Protein AF-A0A0F9T0Y3-F1 (afdb_monomer)

Radius of gyration: 17.08 Å; Cα contacts (8 Å, |Δi|>4): 291; chains: 1; bounding box: 40×44×45 Å

Structure (mmCIF, N/CA/C/O backbone):
data_AF-A0A0F9T0Y3-F1
#
_entry.id   AF-A0A0F9T0Y3-F1
#
loop_
_atom_site.group_PDB
_atom_site.id
_atom_site.type_symbol
_atom_site.label_atom_id
_atom_site.label_alt_id
_atom_site.label_comp_id
_atom_site.label_asym_id
_atom_site.label_entity_id
_atom_site.label_seq_id
_atom_site.pdbx_PDB_ins_code
_atom_site.Cartn_x
_atom_site.Cartn_y
_atom_site.Cartn_z
_atom_site.occupancy
_atom_site.B_iso_or_equiv
_atom_site.auth_seq_id
_atom_site.auth_comp_id
_atom_site.auth_asym_id
_atom_site.auth_atom_id
_atom_site.pdbx_PDB_model_num
ATOM 1 N N . GLU A 1 1 ? -17.580 -7.140 8.541 1.00 86.81 1 GLU A N 1
ATOM 2 C CA . GLU A 1 1 ? -17.264 -6.251 9.676 1.00 86.81 1 GLU A CA 1
ATOM 3 C C . GLU A 1 1 ? -18.150 -5.015 9.600 1.00 86.81 1 GLU A C 1
ATOM 5 O O . GLU A 1 1 ? -18.303 -4.468 8.510 1.00 86.81 1 GLU A O 1
ATOM 10 N N . GLN A 1 2 ? -18.791 -4.629 10.703 1.00 91.12 2 GLN A N 1
ATOM 11 C CA . GLN A 1 2 ? -19.596 -3.398 10.751 1.00 91.12 2 GLN A CA 1
ATOM 12 C C . GLN A 1 2 ? -18.677 -2.176 10.867 1.00 91.12 2 GLN A C 1
ATOM 14 O O . GLN A 1 2 ? -17.554 -2.301 11.353 1.00 91.12 2 GLN A O 1
ATOM 19 N N . TYR A 1 3 ? -19.128 -1.001 10.430 1.00 87.88 3 TYR A N 1
ATOM 20 C CA . TYR A 1 3 ? -18.282 0.198 10.431 1.00 87.88 3 TYR A CA 1
ATOM 21 C C . TYR A 1 3 ? -18.062 0.798 11.820 1.00 87.88 3 TYR A C 1
ATOM 23 O O . TYR A 1 3 ? -16.911 1.004 12.202 1.00 87.88 3 TYR A O 1
ATOM 31 N N . ASP A 1 4 ? -19.137 1.002 12.583 1.00 87.00 4 ASP A N 1
ATOM 32 C CA . ASP A 1 4 ? -19.124 1.698 13.877 1.00 87.00 4 ASP A CA 1
ATOM 33 C C . ASP A 1 4 ? -18.001 1.182 14.806 1.00 87.00 4 ASP A C 1
ATOM 35 O O . ASP A 1 4 ? -17.895 -0.040 14.984 1.00 87.00 4 ASP A O 1
ATOM 39 N N . PRO A 1 5 ? -17.123 2.054 15.346 1.00 92.31 5 PRO A N 1
ATOM 40 C CA . PRO A 1 5 ? -17.212 3.527 15.344 1.00 92.31 5 PRO A CA 1
ATOM 41 C C . PRO A 1 5 ? -16.456 4.231 14.204 1.00 92.31 5 PRO A C 1
ATOM 43 O O . PRO A 1 5 ? -16.319 5.453 14.221 1.00 92.31 5 PRO A O 1
ATOM 46 N N . LEU A 1 6 ? -15.922 3.491 13.230 1.00 93.56 6 LEU A N 1
ATOM 47 C CA . LEU A 1 6 ? -15.140 4.056 12.129 1.00 93.56 6 LEU A CA 1
ATOM 48 C C . LEU A 1 6 ? -16.007 4.447 10.937 1.00 93.56 6 LEU A C 1
ATOM 50 O O . LEU A 1 6 ? -17.084 3.896 10.704 1.00 93.56 6 LEU A O 1
ATOM 54 N N . LYS A 1 7 ? -15.463 5.328 10.099 1.00 93.44 7 LYS A N 1
ATOM 55 C CA . LYS A 1 7 ? -15.997 5.598 8.764 1.00 93.44 7 LYS A CA 1
ATOM 56 C C . LYS A 1 7 ? -15.703 4.441 7.797 1.00 93.44 7 LYS A C 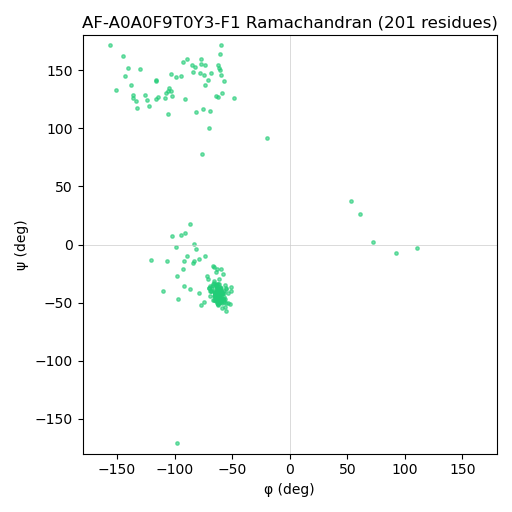1
ATOM 58 O O . LYS A 1 7 ? -14.679 3.759 7.929 1.00 93.44 7 LYS A O 1
ATOM 63 N N . PRO A 1 8 ? -16.518 4.273 6.737 1.00 94.31 8 PRO A N 1
ATOM 64 C CA . PRO A 1 8 ? -16.276 3.295 5.681 1.00 94.31 8 PRO A CA 1
ATOM 65 C C . PRO A 1 8 ? -14.880 3.331 5.058 1.00 94.31 8 PRO A C 1
ATOM 67 O O . PRO A 1 8 ? -14.310 2.270 4.786 1.00 94.31 8 PRO A O 1
ATOM 70 N N . ARG A 1 9 ? -14.310 4.525 4.837 1.00 94.69 9 ARG A N 1
ATOM 71 C CA . ARG A 1 9 ? -12.929 4.672 4.352 1.00 94.69 9 ARG A CA 1
ATOM 72 C C . ARG A 1 9 ? -11.921 4.136 5.353 1.00 94.69 9 ARG A C 1
ATOM 74 O O . ARG A 1 9 ? -11.057 3.368 4.956 1.00 94.69 9 ARG A O 1
ATOM 81 N N . GLU A 1 10 ? -12.025 4.517 6.618 1.00 96.19 10 GLU A N 1
ATOM 82 C CA . GLU A 1 10 ? -11.039 4.141 7.631 1.00 96.19 10 GLU A CA 1
ATOM 83 C C . GLU A 1 10 ? -10.995 2.623 7.803 1.00 96.19 10 GLU A C 1
ATOM 85 O O . GLU A 1 10 ? -9.926 2.026 7.696 1.00 96.19 10 GLU A O 1
ATOM 90 N N . LEU A 1 11 ? -12.157 1.971 7.948 1.00 96.94 11 LEU A N 1
ATOM 91 C CA . LEU A 1 11 ? -12.201 0.512 8.058 1.00 96.94 11 LEU A CA 1
ATOM 92 C C . LEU A 1 11 ? -11.693 -0.177 6.783 1.00 96.94 11 LEU A C 1
ATOM 94 O O . LEU A 1 11 ? -11.063 -1.230 6.868 1.00 96.94 11 LEU A O 1
ATOM 98 N N . PHE A 1 12 ? -11.933 0.408 5.606 1.00 97.31 12 PHE A N 1
ATOM 99 C CA . PHE A 1 12 ? -11.373 -0.101 4.354 1.00 97.31 12 PHE A CA 1
ATOM 100 C C . PHE A 1 12 ? -9.844 -0.030 4.326 1.00 97.31 12 PHE A C 1
ATOM 102 O O . PHE A 1 12 ? -9.215 -1.010 3.936 1.00 97.31 12 PHE A O 1
ATOM 109 N N . GLU A 1 13 ? -9.246 1.083 4.755 1.00 97.31 13 GLU A N 1
ATOM 110 C CA . GLU A 1 13 ? -7.785 1.221 4.831 1.00 97.31 13 GLU A CA 1
ATOM 111 C C . GLU A 1 13 ? -7.191 0.236 5.856 1.00 97.31 13 GLU A C 1
ATOM 113 O O . GLU A 1 13 ? -6.219 -0.457 5.556 1.00 97.31 13 GLU A O 1
ATOM 118 N N . LEU A 1 14 ? -7.819 0.074 7.028 1.00 97.75 14 LEU A N 1
ATOM 119 C CA . LEU A 1 14 ? -7.385 -0.918 8.024 1.00 97.75 14 LEU A CA 1
ATOM 120 C C . LEU A 1 14 ? -7.487 -2.353 7.495 1.00 97.75 14 LEU A C 1
ATOM 122 O O . LEU A 1 14 ? -6.585 -3.164 7.717 1.00 97.75 14 LEU A O 1
ATOM 126 N N . ALA A 1 15 ? -8.564 -2.673 6.776 1.00 97.19 15 ALA A N 1
ATOM 127 C CA . ALA A 1 15 ? -8.734 -3.970 6.133 1.00 97.19 15 ALA A CA 1
ATOM 128 C C . ALA A 1 15 ? -7.695 -4.193 5.029 1.00 97.19 15 ALA A C 1
ATOM 130 O O . ALA A 1 15 ? -7.159 -5.297 4.931 1.00 97.19 15 ALA A O 1
ATOM 131 N N . TYR A 1 16 ? -7.393 -3.161 4.229 1.00 97.50 16 TYR A N 1
ATOM 132 C CA . TYR A 1 16 ? -6.345 -3.197 3.209 1.00 97.50 16 TYR A CA 1
ATOM 133 C C . TYR A 1 16 ? -5.015 -3.585 3.844 1.00 97.50 16 TYR A C 1
ATOM 135 O O . TYR A 1 16 ? -4.460 -4.620 3.486 1.00 97.50 16 TYR A O 1
ATOM 143 N N . HIS A 1 17 ? -4.579 -2.821 4.847 1.00 97.50 17 HIS A N 1
ATOM 144 C CA . HIS A 1 17 ? -3.333 -3.064 5.567 1.00 97.50 17 HIS A CA 1
ATOM 145 C C . HIS A 1 17 ? -3.302 -4.454 6.224 1.00 97.50 17 HIS A C 1
ATOM 147 O O . HIS A 1 17 ? -2.309 -5.170 6.145 1.00 97.50 17 HIS A O 1
ATOM 153 N N . THR A 1 18 ? -4.414 -4.883 6.828 1.00 95.75 18 THR A N 1
ATOM 154 C CA . THR A 1 18 ? -4.520 -6.198 7.489 1.00 95.75 18 THR A CA 1
ATOM 155 C C . THR A 1 18 ? -4.445 -7.368 6.513 1.00 95.75 18 THR A C 1
ATOM 157 O O . THR A 1 18 ? -3.904 -8.418 6.848 1.00 95.75 18 THR A O 1
ATOM 160 N N . CYS A 1 19 ? -4.965 -7.207 5.297 1.00 93.94 19 CYS A N 1
ATOM 161 C CA . CYS A 1 19 ? -4.881 -8.242 4.267 1.00 93.94 19 CYS A CA 1
ATOM 162 C C . CYS A 1 19 ? -3.560 -8.212 3.491 1.00 93.94 19 CYS A C 1
ATOM 164 O O . CYS A 1 19 ? -3.268 -9.166 2.761 1.00 93.94 19 CYS A O 1
ATOM 166 N N . ASN A 1 20 ? -2.802 -7.120 3.583 1.00 93.94 20 ASN A N 1
ATOM 167 C CA . ASN A 1 20 ? -1.605 -6.940 2.790 1.00 93.94 20 ASN A CA 1
ATOM 168 C C . ASN A 1 20 ? -0.394 -7.626 3.425 1.00 93.94 20 ASN A C 1
ATOM 170 O O . ASN A 1 20 ? -0.261 -7.748 4.639 1.00 93.94 20 ASN A O 1
ATOM 174 N N . SER A 1 21 ? 0.521 -8.084 2.578 1.00 91.62 21 SER A N 1
ATOM 175 C CA . SER A 1 21 ? 1.769 -8.697 3.014 1.00 91.62 21 SER A CA 1
ATOM 176 C C . SER A 1 21 ? 2.832 -8.597 1.925 1.00 91.62 21 SER A C 1
ATOM 178 O O . SER A 1 21 ? 2.556 -8.240 0.777 1.00 91.62 21 SER A O 1
ATOM 180 N N . ILE A 1 22 ? 4.068 -8.963 2.262 1.00 91.00 22 ILE A N 1
ATOM 181 C CA . ILE A 1 22 ? 5.179 -9.011 1.300 1.00 91.00 22 ILE A CA 1
ATOM 182 C C . ILE A 1 22 ? 4.970 -10.035 0.171 1.00 91.00 22 ILE A C 1
ATOM 184 O O . ILE A 1 22 ? 5.609 -9.925 -0.869 1.00 91.00 22 ILE A O 1
ATOM 188 N N . THR A 1 23 ? 4.107 -11.038 0.366 1.00 86.56 23 THR A N 1
ATOM 189 C CA . THR A 1 23 ? 3.817 -12.088 -0.629 1.00 86.56 23 THR A CA 1
ATOM 190 C C . THR A 1 23 ? 2.541 -11.817 -1.424 1.00 86.56 23 THR A C 1
ATOM 192 O O . THR A 1 23 ? 2.197 -12.597 -2.318 1.00 86.56 23 THR A O 1
ATOM 195 N N . MET A 1 24 ? 1.845 -10.721 -1.110 1.00 88.69 24 MET A N 1
ATOM 196 C CA . MET A 1 24 ? 0.617 -10.288 -1.763 1.00 88.69 24 MET A CA 1
ATOM 197 C C . MET A 1 24 ? 0.904 -9.127 -2.713 1.00 88.69 24 MET A C 1
ATOM 199 O O . MET A 1 24 ? 1.543 -8.136 -2.350 1.00 88.69 24 MET A O 1
ATOM 203 N N . ARG A 1 25 ? 0.373 -9.235 -3.930 1.00 89.12 25 ARG A N 1
ATOM 204 C CA . ARG A 1 25 ? 0.318 -8.151 -4.910 1.00 89.12 25 ARG A CA 1
ATOM 205 C C . ARG A 1 25 ? -1.087 -7.570 -4.923 1.00 89.12 25 ARG A C 1
ATOM 207 O O . ARG A 1 25 ? -2.045 -8.312 -5.127 1.00 89.12 25 ARG A O 1
ATOM 214 N N . SER A 1 26 ? -1.209 -6.255 -4.780 1.00 92.69 26 SER A N 1
ATOM 215 C CA . SER A 1 26 ? -2.461 -5.559 -5.081 1.00 92.69 26 SER A CA 1
ATOM 216 C C . SER A 1 26 ? -2.622 -5.453 -6.596 1.00 92.69 26 SER A C 1
ATOM 218 O O . SER A 1 26 ? -1.777 -4.869 -7.274 1.00 92.69 26 SER A O 1
ATOM 220 N N . ILE A 1 27 ? -3.663 -6.077 -7.143 1.00 92.38 27 ILE A N 1
ATOM 221 C CA . ILE A 1 27 ? -3.925 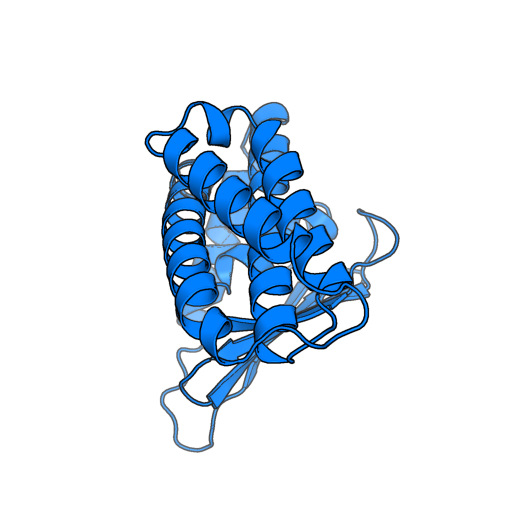-6.111 -8.594 1.00 92.38 27 ILE A CA 1
ATOM 222 C C . ILE A 1 27 ? -5.090 -5.205 -9.002 1.00 92.38 27 ILE A C 1
ATOM 224 O O . ILE A 1 27 ? -5.271 -4.925 -10.184 1.00 92.38 27 ILE A O 1
ATOM 228 N N . LEU A 1 28 ? -5.882 -4.743 -8.033 1.00 91.88 28 LEU A N 1
ATOM 229 C CA . LEU A 1 28 ? -6.967 -3.793 -8.243 1.00 91.88 28 LEU A CA 1
ATOM 230 C C . LEU A 1 28 ? -7.165 -2.966 -6.979 1.00 91.88 28 LEU A C 1
ATOM 232 O O . LEU A 1 28 ? -7.331 -3.531 -5.899 1.00 91.88 28 LEU A O 1
ATOM 236 N N . ILE A 1 29 ? -7.266 -1.649 -7.141 1.00 92.88 29 ILE A N 1
ATOM 237 C CA . ILE A 1 29 ? -7.742 -0.728 -6.110 1.00 92.88 29 ILE A CA 1
ATOM 238 C C . ILE A 1 29 ? -8.704 0.252 -6.775 1.00 92.88 29 ILE A C 1
ATOM 240 O O . ILE A 1 29 ? -8.388 0.862 -7.793 1.00 92.88 29 ILE A O 1
ATOM 244 N N . LYS A 1 30 ? -9.890 0.407 -6.195 1.00 93.44 30 LYS A N 1
ATOM 245 C CA . LYS A 1 30 ? -10.866 1.427 -6.570 1.00 93.44 30 LYS A CA 1
ATOM 246 C C . LYS A 1 30 ? -11.418 2.037 -5.297 1.00 93.44 30 LYS A C 1
ATOM 248 O O . LYS A 1 30 ? -11.909 1.315 -4.438 1.00 93.44 30 LYS A O 1
ATOM 253 N N . LEU A 1 31 ? -11.354 3.352 -5.169 1.00 92.19 31 LEU A N 1
ATOM 254 C CA . LEU A 1 31 ? -11.878 4.050 -4.001 1.00 92.19 31 LEU A CA 1
ATOM 255 C C . LEU A 1 31 ? -13.265 4.623 -4.311 1.00 92.19 31 LEU A C 1
ATOM 257 O O . LEU A 1 31 ? -13.526 5.066 -5.429 1.00 92.19 31 LEU A O 1
ATOM 261 N N . SER A 1 32 ? -14.155 4.614 -3.320 1.00 91.44 32 SER A N 1
ATOM 262 C CA . SER A 1 32 ? -15.391 5.402 -3.356 1.00 91.44 32 SER A CA 1
ATOM 263 C C . SER A 1 32 ? -15.081 6.901 -3.424 1.00 91.44 32 SER A C 1
ATOM 265 O O . SER A 1 32 ? -14.030 7.350 -2.969 1.00 91.44 32 SER A O 1
ATOM 267 N N . THR A 1 33 ? -16.002 7.689 -3.979 1.00 86.00 33 THR A N 1
ATOM 268 C CA . THR A 1 33 ? -15.821 9.139 -4.174 1.00 86.00 33 THR A CA 1
ATOM 269 C C . THR A 1 33 ? -15.915 9.959 -2.886 1.00 86.00 33 THR A C 1
ATOM 271 O O . THR A 1 33 ? -15.620 11.147 -2.907 1.00 86.00 33 THR A O 1
ATOM 274 N N . GLY A 1 34 ? -16.346 9.355 -1.776 1.00 86.00 34 GLY A N 1
ATOM 275 C CA . GLY A 1 34 ? -16.450 10.004 -0.471 1.00 86.00 34 GLY A CA 1
ATOM 276 C C . GLY A 1 34 ? -16.008 9.066 0.644 1.00 86.00 34 GLY A C 1
ATOM 277 O O . GLY A 1 34 ? -16.115 7.847 0.509 1.00 86.00 34 GLY A O 1
ATOM 278 N N . GLU A 1 35 ? -15.502 9.631 1.737 1.00 86.25 35 GLU A N 1
ATOM 279 C CA . GLU A 1 35 ? -14.965 8.855 2.862 1.00 86.25 35 GLU A CA 1
ATOM 280 C C . GLU A 1 35 ? -16.050 8.139 3.674 1.00 86.25 35 GLU A C 1
ATOM 282 O O . GLU A 1 35 ? -15.823 7.044 4.189 1.00 86.25 35 GLU A O 1
ATOM 287 N N . ASP A 1 36 ? -17.245 8.726 3.709 1.00 86.00 36 ASP A N 1
ATOM 288 C CA . ASP A 1 36 ? -18.401 8.211 4.444 1.00 86.00 36 ASP A CA 1
ATOM 289 C C . ASP A 1 36 ? -19.285 7.285 3.585 1.00 86.00 36 ASP A C 1
ATOM 291 O O . ASP A 1 36 ? -20.397 6.939 3.972 1.00 86.00 36 ASP A O 1
ATOM 295 N N . LYS A 1 37 ? -18.819 6.903 2.385 1.00 87.19 37 LYS A N 1
ATOM 296 C CA . LYS A 1 37 ? -19.577 6.086 1.427 1.00 87.19 37 LYS A CA 1
ATOM 297 C C . LYS A 1 37 ? -18.922 4.734 1.174 1.00 87.19 37 LYS A C 1
ATOM 299 O O . LYS A 1 37 ? -17.702 4.643 0.986 1.00 87.19 37 LYS A O 1
ATOM 304 N N . GLY A 1 38 ? -19.767 3.713 1.043 1.00 87.06 38 GLY A N 1
ATOM 305 C CA . GLY A 1 38 ? -19.408 2.434 0.443 1.00 87.06 38 GLY A CA 1
ATOM 306 C C . GLY A 1 38 ? -18.942 2.573 -1.014 1.00 87.06 38 GLY A C 1
ATOM 307 O O . GLY A 1 38 ? -19.007 3.637 -1.633 1.00 87.06 38 GLY A O 1
ATOM 308 N N . GLY A 1 39 ? -18.433 1.478 -1.574 1.00 89.19 39 GLY A N 1
ATOM 309 C CA . GLY A 1 39 ? -18.002 1.360 -2.971 1.00 89.19 39 GLY A CA 1
ATOM 310 C C . GLY A 1 39 ? -16.491 1.231 -3.175 1.00 89.19 39 GLY A C 1
ATOM 311 O O . GLY A 1 39 ? -16.045 1.045 -4.308 1.00 89.19 39 GLY A O 1
ATOM 312 N N . SER A 1 40 ? -15.694 1.301 -2.105 1.00 95.12 40 SER A N 1
ATOM 313 C CA . SER A 1 40 ? -14.257 1.011 -2.190 1.00 95.12 40 SER A CA 1
ATOM 314 C C . SER A 1 40 ? -14.010 -0.489 -2.351 1.00 95.12 40 SER A C 1
ATOM 316 O O . SER A 1 40 ? -14.643 -1.301 -1.678 1.00 95.12 40 SER A O 1
ATOM 318 N N . LYS A 1 41 ? -13.083 -0.864 -3.232 1.00 96.75 41 LYS A N 1
ATOM 319 C CA . LYS A 1 41 ? -12.733 -2.246 -3.552 1.00 96.75 41 LYS A CA 1
ATOM 320 C C . LYS A 1 41 ? -11.223 -2.409 -3.679 1.00 96.75 41 LYS A C 1
ATOM 322 O O . LYS A 1 41 ? -10.570 -1.603 -4.337 1.00 96.75 41 LYS A O 1
ATOM 327 N N . ALA A 1 42 ? -10.695 -3.491 -3.122 1.00 96.94 42 ALA A N 1
ATOM 328 C CA . ALA A 1 42 ? -9.341 -3.961 -3.383 1.00 96.94 42 ALA A CA 1
ATOM 329 C C . ALA A 1 42 ? -9.346 -5.454 -3.731 1.00 96.94 42 ALA A C 1
ATOM 331 O O . ALA A 1 42 ? -10.225 -6.203 -3.285 1.00 96.94 42 ALA A O 1
ATOM 332 N N . VAL A 1 43 ? -8.377 -5.882 -4.540 1.00 96.06 43 VAL A N 1
ATOM 333 C CA . VAL A 1 43 ? -8.103 -7.298 -4.806 1.00 96.06 43 VAL A CA 1
ATOM 334 C C . VAL A 1 43 ? -6.607 -7.543 -4.698 1.00 96.06 43 VAL A C 1
ATOM 336 O O . VAL A 1 43 ? -5.815 -6.936 -5.420 1.00 96.06 43 VAL A O 1
ATOM 339 N N . PHE A 1 44 ? -6.248 -8.476 -3.827 1.00 94.38 44 PHE A N 1
ATOM 340 C CA . PHE A 1 44 ? -4.901 -8.998 -3.682 1.00 94.38 44 PHE A CA 1
ATOM 341 C C . PHE A 1 44 ? -4.788 -10.372 -4.324 1.00 94.38 44 PHE A C 1
ATOM 343 O O . PHE A 1 44 ? -5.729 -11.167 -4.287 1.00 94.38 44 PHE A O 1
ATOM 350 N N . TYR A 1 45 ? -3.611 -10.651 -4.866 1.00 91.56 45 TYR A N 1
ATOM 351 C CA . TYR A 1 45 ? -3.222 -11.942 -5.405 1.00 91.56 45 TYR A CA 1
ATOM 352 C C . TYR A 1 45 ? -1.924 -12.406 -4.745 1.00 91.56 45 TYR A C 1
ATOM 354 O O . TYR A 1 45 ? -0.942 -11.659 -4.707 1.00 91.56 45 TYR A O 1
ATOM 362 N N . SER A 1 46 ? -1.913 -13.636 -4.235 1.00 87.06 46 SER A N 1
ATOM 363 C CA . SER A 1 46 ? -0.718 -14.255 -3.662 1.00 87.06 46 SER A CA 1
ATOM 364 C C . SER A 1 46 ? 0.054 -15.068 -4.701 1.00 87.06 46 SER A C 1
ATOM 366 O O . SER A 1 46 ? -0.511 -15.613 -5.652 1.00 87.06 46 SER A O 1
ATOM 368 N N . SER A 1 47 ? 1.348 -15.276 -4.456 1.00 80.38 47 SER A N 1
ATOM 369 C CA . SER A 1 47 ? 2.159 -16.239 -5.222 1.00 80.38 47 SER A CA 1
ATOM 370 C C . SER A 1 47 ? 1.633 -17.683 -5.145 1.00 80.38 47 SER A C 1
ATOM 372 O O . SER A 1 47 ? 1.905 -18.489 -6.031 1.00 80.38 47 SER A O 1
ATOM 374 N N . THR A 1 48 ? 0.831 -18.002 -4.125 1.00 82.00 48 THR A N 1
ATOM 375 C CA . THR A 1 48 ? 0.168 -19.302 -3.928 1.00 82.00 48 THR A CA 1
ATOM 376 C C . THR A 1 48 ? -1.187 -19.416 -4.636 1.00 82.00 48 THR A C 1
ATOM 378 O O . THR A 1 48 ? -1.972 -20.301 -4.306 1.00 82.00 48 THR A O 1
ATOM 381 N N . LYS A 1 49 ? -1.469 -18.540 -5.613 1.00 83.19 49 LYS A N 1
ATOM 382 C CA . LYS A 1 49 ? -2.715 -18.509 -6.403 1.00 83.19 49 LYS A CA 1
ATOM 383 C C . LYS A 1 49 ? -3.985 -18.284 -5.569 1.00 83.19 49 LYS A C 1
ATOM 385 O O . LYS A 1 49 ? -5.071 -18.699 -5.971 1.00 83.19 49 LYS A O 1
ATOM 390 N N . LYS A 1 50 ? -3.864 -17.630 -4.411 1.00 87.25 50 LYS A N 1
ATOM 391 C CA . LYS A 1 50 ? -5.003 -17.222 -3.576 1.00 87.25 50 LYS A CA 1
ATOM 392 C C . LYS A 1 50 ? -5.381 -15.779 -3.917 1.00 87.25 50 LYS A C 1
ATOM 394 O O . LYS A 1 50 ? -4.501 -14.959 -4.186 1.00 87.25 50 LYS A O 1
ATOM 399 N N . PHE A 1 51 ? -6.672 -15.463 -3.868 1.00 90.50 51 PHE A N 1
ATOM 400 C CA . PHE A 1 51 ? -7.161 -14.092 -4.025 1.00 90.50 51 PHE A CA 1
ATOM 401 C C . PHE A 1 51 ? -7.832 -13.622 -2.742 1.00 90.50 51 PHE A C 1
ATOM 403 O O . PHE A 1 51 ? -8.591 -14.375 -2.141 1.00 90.50 51 PHE A O 1
ATOM 410 N N . THR A 1 52 ? -7.621 -12.366 -2.365 1.00 93.31 52 THR A N 1
ATOM 411 C CA . THR A 1 52 ? -8.373 -11.718 -1.283 1.00 93.31 52 THR A CA 1
ATOM 412 C C . THR A 1 52 ? -9.042 -10.478 -1.845 1.00 93.31 52 THR A C 1
ATOM 414 O O . THR A 1 52 ? -8.364 -9.578 -2.331 1.00 93.31 52 THR A O 1
ATOM 417 N N . SER A 1 53 ? -10.370 -10.417 -1.796 1.00 95.56 53 SER A N 1
ATOM 418 C CA . SER A 1 53 ? -11.134 -9.229 -2.163 1.00 95.56 53 SER A CA 1
ATOM 419 C C . SER A 1 53 ? -11.645 -8.531 -0.915 1.00 95.56 53 SER A C 1
ATOM 421 O O . SER A 1 53 ? -12.192 -9.176 -0.026 1.00 95.56 53 SER A O 1
ATOM 423 N N . ILE A 1 54 ? -11.494 -7.211 -0.882 1.00 96.81 54 ILE A N 1
ATOM 424 C CA . ILE A 1 54 ? -12.060 -6.334 0.140 1.00 96.81 54 ILE A CA 1
ATOM 425 C C . ILE A 1 54 ? -13.074 -5.443 -0.557 1.00 96.81 54 ILE A C 1
ATOM 427 O O . ILE A 1 54 ? -12.738 -4.803 -1.555 1.00 96.81 54 ILE A O 1
ATOM 431 N N . ILE A 1 55 ? -14.302 -5.403 -0.053 1.00 95.81 55 ILE A N 1
ATOM 432 C CA . ILE A 1 55 ? -15.381 -4.585 -0.603 1.00 95.81 55 ILE A CA 1
ATOM 433 C C . ILE A 1 55 ? -16.051 -3.844 0.549 1.00 95.81 55 ILE A C 1
ATOM 435 O O . ILE A 1 55 ? -16.629 -4.452 1.447 1.00 95.81 55 ILE A O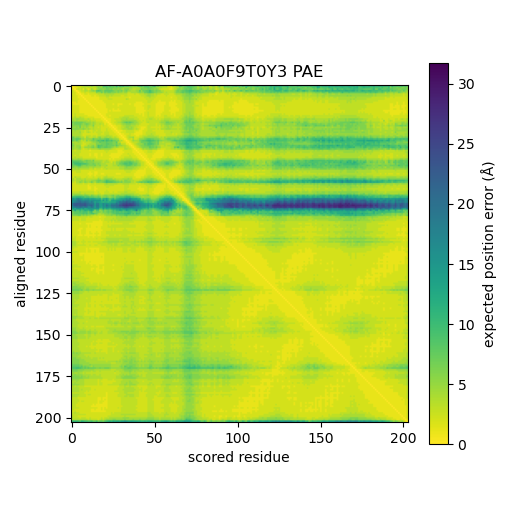 1
ATOM 439 N N . SER A 1 56 ? -15.973 -2.521 0.502 1.00 94.00 56 SER A N 1
ATOM 440 C CA . SER A 1 56 ? -16.731 -1.624 1.367 1.00 94.00 56 SER A CA 1
ATOM 441 C C . SER A 1 56 ? -18.132 -1.472 0.766 1.00 94.00 56 SER A C 1
ATOM 443 O O . SER A 1 56 ? -18.252 -0.982 -0.357 1.00 94.00 56 SER A O 1
ATOM 445 N N . GLN A 1 57 ? -19.169 -1.956 1.446 1.00 91.00 57 GLN A N 1
ATOM 446 C CA . GLN A 1 57 ? -20.577 -1.774 1.062 1.00 91.00 57 GLN A CA 1
ATOM 447 C C . GLN A 1 57 ? -21.175 -0.610 1.869 1.00 91.00 57 GLN A C 1
ATOM 449 O O . GLN A 1 57 ? -20.441 0.115 2.528 1.00 91.00 57 GLN A O 1
ATOM 454 N N . ASP A 1 58 ? -22.486 -0.381 1.818 1.00 85.06 58 ASP A N 1
ATOM 455 C CA . ASP A 1 58 ? -23.065 0.792 2.492 1.00 85.06 58 ASP A CA 1
ATOM 456 C C . ASP A 1 58 ? -22.973 0.706 4.023 1.00 85.06 58 ASP A C 1
ATOM 458 O O . ASP A 1 58 ? -22.658 1.696 4.672 1.00 85.06 58 ASP A O 1
ATOM 462 N N . ASN A 1 59 ? -23.157 -0.489 4.599 1.00 86.44 59 ASN A N 1
ATOM 463 C CA . ASN A 1 59 ? -23.196 -0.681 6.059 1.00 86.44 59 ASN A CA 1
ATOM 464 C C . ASN A 1 59 ? -22.125 -1.635 6.605 1.00 86.44 59 ASN A C 1
ATOM 466 O O . ASN A 1 59 ? -21.926 -1.721 7.818 1.00 86.44 59 ASN A O 1
ATOM 470 N N . VAL A 1 60 ? -21.457 -2.387 5.729 1.00 93.12 60 VAL A N 1
ATOM 471 C CA . 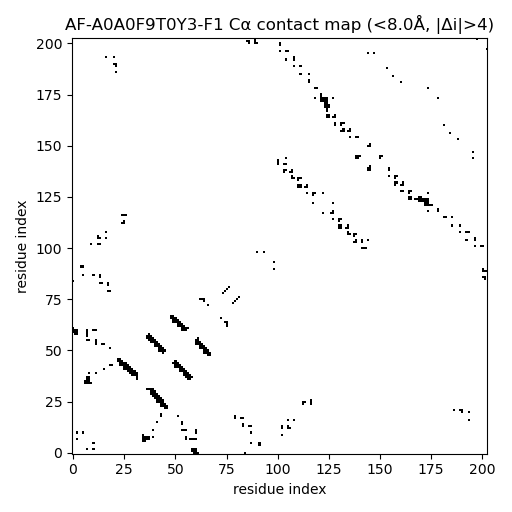VAL A 1 60 ? -20.503 -3.423 6.129 1.00 93.12 60 VAL A CA 1
ATOM 472 C C . VAL A 1 60 ? -19.312 -3.494 5.188 1.00 93.12 60 VAL A C 1
ATOM 474 O O . VAL A 1 60 ? -19.437 -3.374 3.969 1.00 93.12 60 VAL A O 1
ATOM 477 N N . LEU A 1 61 ? -18.152 -3.800 5.757 1.00 95.06 61 LEU A N 1
ATOM 478 C CA . LEU A 1 61 ? -16.984 -4.227 5.007 1.00 95.06 61 LEU A CA 1
ATOM 479 C C . LEU A 1 61 ? -16.977 -5.754 4.880 1.00 95.06 61 LEU A C 1
ATOM 481 O O . LEU A 1 61 ? -17.028 -6.480 5.879 1.00 95.06 61 LEU A O 1
ATOM 485 N N . THR A 1 62 ? -16.891 -6.235 3.644 1.00 95.50 62 THR A N 1
ATOM 486 C CA . THR A 1 62 ? -16.810 -7.659 3.308 1.00 95.50 62 THR A CA 1
ATOM 487 C C . THR A 1 62 ? -15.404 -8.004 2.836 1.00 95.50 62 THR A C 1
ATOM 489 O O . THR A 1 62 ? -14.869 -7.346 1.943 1.00 95.50 62 THR A O 1
ATOM 492 N N . ILE A 1 63 ? -14.822 -9.058 3.411 1.00 94.88 63 ILE A N 1
ATOM 493 C CA . ILE A 1 63 ? -13.555 -9.644 2.964 1.00 94.88 63 ILE A CA 1
ATOM 494 C C . ILE A 1 63 ? -13.838 -11.067 2.497 1.00 94.88 63 ILE A C 1
ATOM 496 O O . ILE A 1 63 ? -14.390 -11.874 3.242 1.00 94.88 63 ILE A O 1
ATOM 500 N N . THR A 1 64 ? -13.455 -11.382 1.265 1.00 93.00 64 THR A N 1
ATOM 501 C CA . THR A 1 64 ? -13.643 -12.705 0.665 1.00 93.00 64 THR A CA 1
ATOM 502 C C . THR A 1 64 ? -12.302 -13.245 0.206 1.00 93.00 64 THR A C 1
ATOM 504 O O . THR A 1 64 ? -11.616 -12.602 -0.588 1.00 93.00 64 THR A O 1
ATOM 507 N N . LYS A 1 65 ? -11.932 -14.435 0.681 1.00 90.00 65 LYS A N 1
ATOM 508 C CA . LYS A 1 65 ? -10.708 -15.126 0.275 1.00 90.00 65 LYS A CA 1
ATOM 509 C C . LYS A 1 65 ? -11.064 -16.322 -0.598 1.00 90.00 65 LYS A C 1
ATOM 511 O O . LYS A 1 65 ? -11.854 -17.167 -0.194 1.00 90.00 65 LYS A O 1
ATOM 516 N N . TYR A 1 66 ? -10.471 -16.377 -1.779 1.00 87.94 66 TYR A N 1
ATOM 517 C CA . TYR A 1 66 ? -10.638 -17.440 -2.758 1.00 87.94 66 TYR A CA 1
ATOM 518 C C . TYR A 1 66 ? -9.376 -18.301 -2.766 1.00 87.94 66 TYR A C 1
ATOM 520 O O . TYR A 1 66 ? -8.255 -17.782 -2.813 1.00 87.94 66 TYR A O 1
ATOM 528 N N . PHE A 1 67 ? -9.557 -19.613 -2.719 1.00 84.56 67 PHE A N 1
ATOM 529 C CA . PHE A 1 67 ? -8.491 -20.608 -2.751 1.00 84.56 67 PHE A CA 1
ATOM 530 C C . PHE A 1 67 ? -8.973 -21.844 -3.516 1.00 84.56 67 PHE A C 1
ATOM 532 O O . PHE A 1 67 ? -10.167 -22.002 -3.763 1.00 84.56 67 PHE A O 1
ATOM 539 N N . THR A 1 68 ? -8.037 -22.685 -3.945 1.00 80.62 68 THR A N 1
ATOM 540 C CA . THR A 1 68 ? -8.343 -23.903 -4.702 1.00 80.62 68 THR A CA 1
ATOM 541 C C . THR A 1 68 ? -9.068 -24.931 -3.841 1.00 80.62 68 THR A C 1
ATOM 543 O O . THR A 1 68 ? -8.790 -25.047 -2.646 1.00 80.62 68 THR A O 1
ATOM 546 N N . ASP A 1 69 ? -9.946 -25.708 -4.472 1.00 71.88 69 ASP A N 1
ATOM 547 C CA . ASP A 1 69 ? -10.657 -26.808 -3.823 1.00 71.88 69 ASP A CA 1
ATOM 548 C C . ASP A 1 69 ? -9.674 -27.832 -3.218 1.00 71.88 69 ASP A C 1
ATOM 550 O O . ASP A 1 69 ? -8.604 -28.085 -3.778 1.00 71.88 69 ASP A O 1
ATOM 554 N N . GLY A 1 70 ? -9.991 -28.352 -2.031 1.00 67.06 70 GLY A N 1
ATOM 555 C CA . GLY A 1 70 ? -9.103 -29.223 -1.243 1.00 67.06 70 GLY A CA 1
ATOM 556 C C . GLY A 1 70 ? -7.888 -28.541 -0.588 1.00 67.06 70 GLY A C 1
ATOM 557 O O . GLY A 1 70 ? -7.084 -29.214 0.057 1.00 67.06 70 GLY A O 1
ATOM 558 N N . GLY A 1 71 ? -7.725 -27.221 -0.723 1.00 65.31 71 GLY A N 1
ATOM 559 C CA . GLY A 1 71 ? -6.664 -26.475 -0.043 1.00 65.31 71 GLY A CA 1
ATOM 560 C C . GLY A 1 71 ? -6.962 -26.207 1.438 1.00 65.31 71 GLY A C 1
ATOM 561 O O . GLY A 1 71 ? -8.102 -25.950 1.823 1.00 65.31 71 GLY A O 1
ATOM 562 N N . THR A 1 72 ? -5.920 -26.161 2.274 1.00 58.38 72 THR A N 1
ATOM 563 C CA . THR A 1 72 ? -5.977 -25.563 3.618 1.00 58.38 72 THR A CA 1
ATOM 564 C C . THR A 1 72 ? -5.960 -24.040 3.481 1.00 58.38 72 THR A C 1
ATOM 566 O O . THR A 1 72 ? -4.938 -23.358 3.581 1.00 58.38 72 THR A O 1
ATOM 569 N N . GLY A 1 73 ? -7.107 -23.476 3.118 1.00 58.25 73 GLY A N 1
ATOM 570 C CA . GLY A 1 73 ? -7.280 -22.035 3.147 1.00 58.25 73 GLY A CA 1
ATOM 571 C C . GLY A 1 73 ? -7.333 -21.567 4.594 1.00 58.25 73 GLY A C 1
ATOM 572 O O . GLY A 1 73 ? -8.388 -21.694 5.196 1.00 58.25 73 GLY A O 1
ATOM 573 N N . ASP A 1 74 ? -6.224 -21.036 5.118 1.00 62.16 74 ASP A N 1
ATOM 574 C CA . ASP A 1 74 ? -6.153 -19.930 6.091 1.00 62.16 74 ASP A CA 1
ATOM 575 C C . ASP A 1 74 ? -7.464 -19.127 6.075 1.00 62.16 74 ASP A C 1
ATOM 577 O O . ASP A 1 74 ? -7.664 -18.277 5.182 1.00 62.16 74 ASP A O 1
ATOM 581 N N . LYS A 1 75 ? -8.422 -19.502 6.930 1.00 69.56 75 LYS A N 1
ATOM 582 C CA . LYS A 1 75 ? -9.793 -19.004 6.821 1.00 69.56 75 LYS A CA 1
ATOM 583 C C . LYS A 1 75 ? -9.778 -17.543 7.230 1.00 69.56 75 LYS A C 1
ATOM 585 O O . LYS A 1 75 ? -9.112 -17.156 8.181 1.00 69.56 75 LYS A O 1
ATOM 590 N N . VAL A 1 76 ? -10.571 -16.721 6.542 1.00 74.00 76 VAL A N 1
ATOM 591 C CA . VAL A 1 76 ? -10.732 -15.298 6.898 1.00 74.00 76 VAL A CA 1
ATOM 592 C C . VAL A 1 76 ? -11.064 -15.139 8.387 1.00 74.00 76 VAL A C 1
ATOM 594 O O . VAL A 1 76 ? -10.564 -14.214 9.015 1.00 74.00 76 VAL A O 1
ATOM 597 N N . ILE A 1 77 ? -11.853 -16.067 8.934 1.00 77.31 77 ILE A N 1
ATOM 598 C CA . ILE A 1 77 ? -12.292 -16.109 10.335 1.00 77.31 77 ILE A CA 1
ATOM 599 C C . ILE A 1 77 ? -11.131 -16.343 11.310 1.00 77.31 77 ILE A C 1
ATOM 601 O O . ILE A 1 77 ? -11.160 -15.803 12.410 1.00 77.31 77 ILE A O 1
ATOM 605 N N . ASP A 1 78 ? -10.118 -17.108 10.908 1.00 80.69 78 ASP A N 1
ATOM 606 C CA . ASP A 1 78 ? -9.041 -17.529 11.806 1.00 80.69 78 ASP A CA 1
ATOM 607 C C . ASP A 1 78 ? -7.867 -16.535 11.768 1.00 80.69 78 ASP A C 1
ATOM 609 O O . ASP A 1 78 ? -7.279 -16.235 12.804 1.00 80.69 78 ASP A O 1
ATOM 613 N N . ASP A 1 79 ? -7.579 -15.951 10.597 1.00 82.69 79 ASP A N 1
ATOM 614 C CA . ASP A 1 79 ? -6.364 -15.143 10.410 1.00 82.69 79 ASP A CA 1
ATOM 615 C C . ASP A 1 79 ? -6.622 -13.644 10.251 1.00 82.69 79 ASP A C 1
ATOM 617 O O . ASP A 1 79 ? -5.865 -12.820 10.754 1.00 82.69 79 ASP A O 1
ATOM 621 N N . ILE A 1 80 ? -7.668 -13.256 9.515 1.00 89.38 80 ILE A N 1
ATOM 622 C CA . ILE A 1 80 ? -7.876 -11.850 9.128 1.00 89.38 80 ILE A CA 1
ATOM 623 C C . ILE A 1 80 ? -8.844 -11.169 10.087 1.00 89.38 80 ILE A C 1
ATOM 625 O O . ILE A 1 80 ? -8.585 -10.056 10.543 1.00 89.38 80 ILE A O 1
ATOM 629 N N . GLN A 1 81 ? -9.966 -11.822 10.383 1.00 90.69 81 GLN A N 1
ATOM 630 C CA . GLN A 1 81 ? -11.035 -11.251 11.190 1.00 90.69 81 GLN A CA 1
ATOM 631 C C . GLN A 1 81 ? -10.562 -10.882 12.605 1.00 90.69 81 GLN A C 1
ATOM 633 O O . GLN A 1 81 ? -10.767 -9.728 12.972 1.00 90.69 81 GLN A O 1
ATOM 638 N N . PRO A 1 82 ? -9.866 -11.748 13.373 1.00 92.94 82 PRO A N 1
ATOM 639 C CA . PRO A 1 82 ? -9.466 -11.407 14.739 1.00 92.94 82 PRO A CA 1
ATOM 640 C C . PRO A 1 82 ? -8.499 -10.219 14.773 1.00 92.94 82 PRO A C 1
ATOM 642 O O . PRO A 1 82 ? -8.614 -9.335 15.623 1.00 92.94 82 PRO A O 1
ATOM 645 N N . ILE A 1 83 ? -7.576 -10.165 13.805 1.00 94.56 83 ILE A N 1
ATOM 646 C CA . ILE A 1 83 ? -6.614 -9.070 1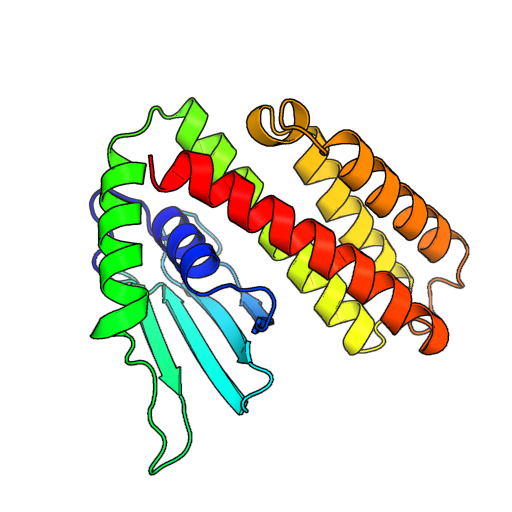3.668 1.00 94.56 83 ILE A CA 1
ATOM 647 C C . ILE A 1 83 ? -7.340 -7.774 13.300 1.00 94.56 83 ILE A C 1
ATOM 649 O O . ILE A 1 83 ? -7.109 -6.746 13.933 1.00 94.56 83 ILE A O 1
ATOM 653 N N . LEU A 1 84 ? -8.244 -7.808 12.316 1.00 95.81 84 LEU A N 1
ATOM 654 C CA . LEU A 1 84 ? -8.980 -6.622 11.885 1.00 95.81 84 LEU A CA 1
ATOM 655 C C . LEU A 1 84 ? -9.880 -6.075 12.993 1.00 95.81 84 LEU A C 1
ATOM 657 O O . LEU A 1 84 ? -9.896 -4.864 13.193 1.00 95.81 84 LEU A O 1
ATOM 661 N N . THR A 1 85 ? -10.598 -6.936 13.719 1.00 94.81 85 THR A N 1
ATOM 662 C CA . THR A 1 85 ? -11.458 -6.519 14.837 1.00 94.81 85 THR A CA 1
ATOM 663 C C . THR A 1 85 ? -10.628 -5.836 15.924 1.00 94.81 85 THR A C 1
ATOM 665 O O . THR A 1 85 ? -10.938 -4.708 16.307 1.00 94.81 85 THR A O 1
ATOM 668 N N . LYS A 1 86 ? -9.497 -6.435 16.325 1.00 95.56 86 LYS A N 1
ATOM 669 C CA . LYS A 1 86 ? -8.580 -5.823 17.298 1.00 95.56 86 LYS A CA 1
ATOM 670 C C . LYS A 1 86 ? -8.012 -4.490 16.801 1.00 95.56 86 LYS A C 1
ATOM 672 O O . LYS A 1 86 ? -7.992 -3.506 17.534 1.00 95.56 86 LYS A O 1
ATOM 677 N N . ARG A 1 87 ? -7.569 -4.427 15.543 1.00 97.00 87 ARG A N 1
ATOM 678 C CA . ARG A 1 87 ? -7.037 -3.196 14.933 1.00 97.00 87 ARG A CA 1
ATOM 679 C C . ARG A 1 87 ? -8.083 -2.099 14.843 1.00 97.00 87 ARG A C 1
ATOM 681 O O . ARG A 1 87 ? -7.754 -0.938 15.058 1.00 97.00 87 ARG A O 1
ATOM 688 N N . LYS A 1 88 ? -9.332 -2.459 14.552 1.00 96.94 88 LYS A N 1
ATOM 689 C CA . LYS A 1 88 ? -10.482 -1.554 14.562 1.00 96.94 88 LYS A CA 1
ATOM 690 C C . LYS A 1 88 ? -10.686 -0.943 15.951 1.00 96.94 88 LYS A C 1
ATOM 692 O O . LYS A 1 88 ? -10.774 0.278 16.053 1.00 96.94 88 LYS A O 1
ATOM 697 N N . GLU A 1 89 ? -10.707 -1.759 17.001 1.00 96.12 89 GLU A N 1
ATOM 698 C CA . GLU A 1 89 ? -10.846 -1.292 18.389 1.00 96.12 89 GLU A CA 1
ATOM 699 C C . GLU A 1 89 ? -9.672 -0.399 18.808 1.00 96.12 89 GLU A C 1
ATOM 701 O O . GLU A 1 89 ? -9.869 0.724 19.275 1.00 96.12 89 GLU A O 1
ATOM 706 N N . ASN A 1 90 ? -8.440 -0.853 18.563 1.00 96.81 90 ASN A N 1
ATOM 707 C CA . ASN A 1 90 ? -7.235 -0.082 18.853 1.00 96.81 90 ASN A CA 1
ATOM 708 C C . ASN A 1 90 ? -7.238 1.259 18.120 1.00 96.81 90 ASN A C 1
ATOM 710 O O . ASN A 1 90 ? -6.940 2.292 18.714 1.00 96.81 90 ASN A O 1
ATOM 714 N N . PHE A 1 91 ? -7.568 1.257 16.827 1.00 97.56 91 PHE A N 1
ATOM 715 C CA . PHE A 1 91 ? -7.622 2.473 16.029 1.00 97.56 91 PHE A CA 1
ATOM 716 C C . PHE A 1 91 ? -8.682 3.432 16.556 1.00 97.56 91 PHE A C 1
ATOM 718 O O . PHE A 1 91 ? -8.388 4.613 16.706 1.00 97.56 91 PHE A O 1
ATOM 725 N N . ALA A 1 92 ? -9.883 2.945 16.883 1.00 96.75 92 ALA A N 1
ATOM 726 C CA . ALA A 1 92 ? -10.968 3.768 17.412 1.00 96.75 92 ALA A CA 1
ATOM 727 C C . ALA A 1 92 ? -10.554 4.546 18.673 1.00 96.75 92 ALA A C 1
ATOM 729 O O . ALA A 1 92 ? -10.899 5.724 18.792 1.00 96.75 92 ALA A O 1
ATOM 730 N N . ASN A 1 93 ? -9.743 3.929 19.536 1.00 96.00 93 ASN A N 1
ATOM 731 C CA . ASN A 1 93 ? -9.261 4.507 20.793 1.00 96.00 93 ASN A CA 1
ATOM 732 C C . ASN A 1 93 ? -8.058 5.459 20.645 1.00 96.00 93 ASN A C 1
ATOM 734 O O . ASN A 1 93 ? -7.624 6.046 21.633 1.00 96.00 93 ASN A O 1
ATOM 738 N N . LYS A 1 94 ? -7.499 5.626 19.440 1.00 96.06 94 LYS A N 1
ATOM 739 C CA . LYS A 1 94 ? -6.359 6.528 19.207 1.00 96.06 94 LYS A CA 1
ATOM 740 C C . LYS A 1 94 ? -6.789 7.980 19.043 1.00 96.06 94 LYS A C 1
ATOM 742 O O . LYS A 1 94 ? -7.859 8.286 18.511 1.00 96.06 94 LYS A O 1
ATOM 747 N N . ASP A 1 95 ? -5.871 8.872 19.399 1.00 96.12 95 ASP A N 1
ATOM 748 C CA . ASP A 1 95 ? -5.991 10.296 19.111 1.00 96.12 95 ASP A CA 1
ATOM 749 C C . ASP A 1 95 ? -6.097 10.556 17.608 1.00 96.12 95 ASP A C 1
ATOM 751 O O . ASP A 1 95 ? -5.430 9.912 16.790 1.00 96.12 95 ASP A O 1
ATOM 755 N N . GLN A 1 96 ? -6.874 11.578 17.246 1.00 96.06 96 GLN A N 1
ATOM 756 C CA . GLN A 1 96 ? -7.117 11.960 15.853 1.00 96.06 96 GLN A CA 1
ATOM 757 C C . GLN A 1 96 ? -5.817 12.185 15.064 1.00 96.06 96 GLN A C 1
ATOM 759 O O . GLN A 1 96 ? -5.668 11.706 13.941 1.00 96.06 96 GLN A O 1
ATOM 764 N N . LYS A 1 97 ? -4.824 12.833 15.682 1.00 96.25 97 LYS A N 1
ATOM 765 C CA . LYS A 1 97 ? -3.514 13.079 15.061 1.00 96.25 97 LYS A CA 1
ATOM 766 C C . LYS A 1 97 ? -2.766 11.782 14.726 1.00 96.25 97 LYS A C 1
ATOM 768 O O . LYS A 1 97 ? -2.023 11.736 13.747 1.00 96.25 97 LYS A O 1
ATOM 773 N N . ILE A 1 98 ? -2.916 10.736 15.537 1.00 96.19 98 ILE A N 1
ATOM 774 C CA . ILE A 1 98 ? -2.289 9.434 15.282 1.00 96.19 98 ILE A CA 1
ATOM 775 C C . ILE A 1 98 ? -3.079 8.669 14.221 1.00 96.19 98 ILE A C 1
ATOM 777 O O . ILE A 1 98 ? -2.471 8.125 13.300 1.00 96.19 98 ILE A O 1
ATOM 781 N N . LYS A 1 99 ? -4.417 8.696 14.287 1.00 97.12 99 LYS A N 1
ATOM 782 C CA . LYS A 1 99 ? -5.299 8.117 13.260 1.00 97.12 99 LYS A CA 1
ATOM 783 C C . LYS A 1 99 ? -4.940 8.621 11.864 1.00 97.12 99 LYS A C 1
ATOM 785 O O . LYS A 1 99 ? -4.682 7.822 10.968 1.00 97.12 99 LYS A O 1
ATOM 790 N N . GLU A 1 100 ? -4.829 9.937 11.699 1.00 97.19 100 GLU A N 1
ATOM 791 C CA . GLU A 1 100 ? -4.462 10.558 10.421 1.00 97.19 100 GLU A CA 1
ATOM 792 C C . GLU A 1 100 ? -3.098 10.096 9.908 1.00 97.19 100 GLU A C 1
ATOM 794 O O . GLU A 1 100 ? -2.931 9.841 8.716 1.00 97.19 100 GLU A O 1
ATOM 799 N N . GLN A 1 101 ? -2.114 9.973 10.795 1.00 97.81 101 GLN A N 1
ATOM 800 C CA . GLN A 1 101 ? -0.774 9.535 10.420 1.00 97.81 101 GLN A CA 1
ATOM 801 C C . GLN A 1 101 ? -0.731 8.054 10.026 1.00 97.81 101 GLN A C 1
ATOM 803 O O . GLN A 1 101 ? -0.054 7.707 9.056 1.00 97.81 101 GLN A O 1
ATOM 808 N N . ILE A 1 102 ? -1.496 7.197 10.710 1.00 98.06 102 ILE A N 1
ATOM 809 C CA . ILE A 1 102 ? -1.673 5.787 10.335 1.00 98.06 102 ILE A CA 1
ATOM 810 C C . ILE A 1 102 ? -2.323 5.692 8.950 1.00 98.06 102 ILE A C 1
ATOM 812 O O . ILE A 1 102 ? -1.775 5.038 8.066 1.00 98.06 102 ILE A O 1
ATOM 816 N N . LEU A 1 103 ? -3.440 6.390 8.721 1.00 97.88 103 LEU A N 1
ATOM 817 C CA . LEU A 1 103 ? -4.148 6.355 7.434 1.00 97.88 103 LEU A CA 1
ATOM 818 C C . LEU A 1 103 ? -3.282 6.883 6.282 1.00 97.88 103 LEU A C 1
ATOM 820 O O . LEU A 1 103 ? -3.249 6.282 5.209 1.00 97.88 103 LEU A O 1
ATOM 824 N N . LYS A 1 104 ? -2.524 7.964 6.504 1.00 97.94 104 LYS A N 1
ATOM 825 C CA . LYS A 1 104 ? -1.556 8.470 5.517 1.00 97.94 104 LYS A CA 1
ATOM 826 C C . LYS A 1 104 ? -0.430 7.467 5.255 1.00 97.94 104 LYS A C 1
ATOM 828 O O . LYS A 1 104 ? 0.015 7.343 4.118 1.00 97.94 104 LYS A O 1
ATOM 833 N N . SER A 1 105 ? 0.007 6.719 6.265 1.00 98.12 105 SER A N 1
ATOM 834 C CA . SER A 1 105 ? 1.021 5.671 6.087 1.00 98.12 105 SER A CA 1
ATOM 835 C C . SER A 1 105 ? 0.476 4.495 5.267 1.00 98.12 105 SER A C 1
ATOM 837 O O . SER A 1 105 ? 1.157 4.018 4.361 1.00 98.12 105 SER A O 1
ATOM 839 N N . ILE A 1 106 ? -0.780 4.092 5.492 1.00 98.06 106 ILE A N 1
ATOM 840 C CA . ILE A 1 106 ? -1.466 3.080 4.666 1.00 98.06 106 ILE A CA 1
ATOM 841 C C . ILE A 1 106 ? -1.647 3.584 3.223 1.00 98.06 106 ILE A C 1
ATOM 843 O O . ILE A 1 106 ? -1.490 2.823 2.270 1.00 98.06 106 ILE A O 1
ATOM 847 N N . LEU A 1 107 ? -1.892 4.881 3.010 1.00 97.06 107 LEU A N 1
ATOM 848 C CA . LEU A 1 107 ? -1.890 5.454 1.660 1.00 97.06 107 LEU A CA 1
ATOM 849 C C . LEU A 1 107 ? -0.534 5.259 0.960 1.00 97.06 107 LEU A C 1
ATOM 851 O O . LEU A 1 107 ? -0.514 4.899 -0.218 1.00 97.06 107 LEU A O 1
ATOM 855 N N . VAL A 1 108 ? 0.589 5.461 1.658 1.00 97.75 108 VAL A N 1
ATOM 856 C CA . VAL A 1 108 ? 1.927 5.197 1.095 1.00 97.75 108 VAL A CA 1
ATOM 857 C C . VAL A 1 108 ? 2.068 3.723 0.716 1.00 97.75 108 VAL A C 1
ATOM 859 O O . VAL A 1 108 ? 2.531 3.424 -0.381 1.00 97.75 108 VAL A O 1
ATOM 862 N N . GLU A 1 109 ? 1.606 2.804 1.564 1.00 97.06 109 GLU A N 1
ATOM 863 C CA . GLU A 1 109 ? 1.585 1.364 1.275 1.00 97.06 109 GLU A CA 1
ATOM 864 C C . GLU A 1 109 ? 0.823 1.059 -0.026 1.00 97.06 109 GLU A C 1
ATOM 866 O O . GLU A 1 109 ? 1.350 0.371 -0.904 1.00 97.06 109 GLU A O 1
ATOM 871 N N . ARG A 1 110 ? -0.369 1.646 -0.211 1.00 96.00 110 ARG A N 1
ATOM 872 C CA . ARG A 1 110 ? -1.152 1.504 -1.452 1.00 96.00 110 ARG A CA 1
ATOM 873 C C . ARG A 1 110 ? -0.417 2.037 -2.677 1.00 96.00 110 ARG A C 1
ATOM 875 O O . ARG A 1 110 ? -0.449 1.398 -3.726 1.00 96.00 110 ARG A O 1
ATOM 882 N N . LYS A 1 111 ? 0.256 3.182 -2.553 1.00 96.25 111 LYS A N 1
ATOM 883 C CA . LYS A 1 111 ? 1.029 3.787 -3.651 1.00 96.25 111 LYS A CA 1
ATOM 884 C C . LYS A 1 111 ? 2.251 2.943 -4.031 1.00 96.25 111 LYS A C 1
ATOM 886 O O . LYS A 1 111 ? 2.569 2.819 -5.212 1.00 96.25 111 LYS A O 1
ATOM 891 N N . LEU A 1 112 ? 2.908 2.308 -3.057 1.00 97.00 112 LEU A N 1
ATOM 892 C CA . LEU A 1 112 ? 3.995 1.358 -3.323 1.00 97.00 112 LEU A CA 1
ATOM 893 C C . LEU A 1 112 ? 3.490 0.122 -4.077 1.00 97.00 112 LEU A C 1
ATOM 895 O O . LEU A 1 112 ? 4.138 -0.323 -5.027 1.00 97.00 112 LEU A O 1
ATOM 899 N N . ASP A 1 113 ? 2.329 -0.407 -3.687 1.00 96.25 113 ASP A N 1
ATOM 900 C CA . ASP A 1 113 ? 1.701 -1.532 -4.383 1.00 96.25 113 ASP A CA 1
ATOM 901 C C . ASP A 1 113 ? 1.283 -1.172 -5.815 1.00 96.25 113 ASP A C 1
ATOM 903 O O . ASP A 1 113 ? 1.501 -1.962 -6.735 1.00 96.25 113 ASP A O 1
ATOM 907 N N . GLU A 1 114 ? 0.725 0.023 -6.022 1.00 95.06 114 GLU A N 1
ATOM 908 C CA . GLU A 1 114 ? 0.403 0.543 -7.354 1.00 95.06 114 GLU A CA 1
ATOM 909 C C . GLU A 1 114 ? 1.657 0.646 -8.226 1.00 95.06 114 GLU A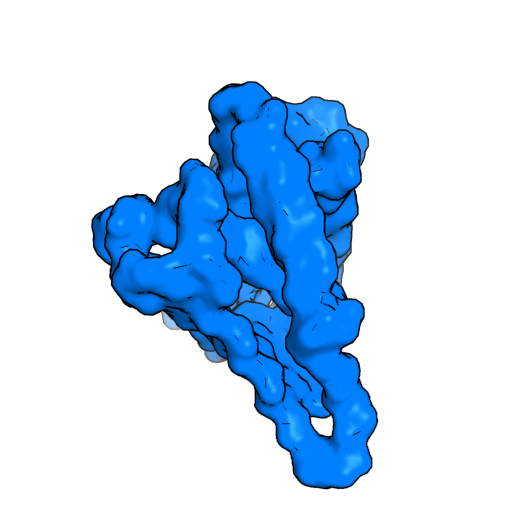 C 1
ATOM 911 O O . GLU A 1 114 ? 1.667 0.140 -9.349 1.00 95.06 114 GLU A O 1
ATOM 916 N N . CYS A 1 115 ? 2.739 1.219 -7.694 1.00 95.81 115 CYS A N 1
ATOM 917 C CA . CYS A 1 115 ? 4.021 1.319 -8.387 1.00 95.81 115 CYS A CA 1
ATOM 918 C C . CYS A 1 115 ? 4.555 -0.060 -8.811 1.00 95.81 115 CYS A C 1
ATOM 920 O O . CYS A 1 115 ? 4.903 -0.268 -9.978 1.00 95.81 115 CYS A O 1
ATOM 922 N N . ALA A 1 116 ? 4.547 -1.033 -7.895 1.00 95.81 116 ALA A N 1
ATOM 923 C CA . ALA A 1 116 ? 4.949 -2.405 -8.197 1.00 95.81 116 ALA A CA 1
ATOM 924 C C . ALA A 1 116 ? 4.063 -3.035 -9.286 1.00 95.81 116 ALA A C 1
ATOM 926 O O . ALA A 1 116 ? 4.564 -3.719 -10.182 1.00 95.81 116 ALA A O 1
ATOM 927 N N . ASN A 1 117 ? 2.751 -2.789 -9.230 1.00 94.94 117 ASN A N 1
ATOM 928 C CA . ASN A 1 117 ? 1.798 -3.305 -10.203 1.00 94.94 117 ASN A CA 1
ATOM 929 C C . ASN A 1 117 ? 2.020 -2.712 -11.604 1.00 94.94 117 ASN A C 1
ATOM 931 O O . ASN A 1 117 ? 2.036 -3.473 -12.569 1.00 94.94 117 ASN A O 1
ATOM 935 N N . LEU A 1 118 ? 2.236 -1.396 -11.713 1.00 95.88 118 LEU A N 1
ATOM 936 C CA . LEU A 1 118 ? 2.518 -0.709 -12.980 1.00 95.88 118 LEU A CA 1
ATOM 937 C C . LEU A 1 118 ? 3.815 -1.218 -13.620 1.00 95.88 118 LEU A C 1
ATOM 939 O O . LEU A 1 118 ? 3.827 -1.539 -14.807 1.00 95.88 118 LEU A O 1
ATOM 943 N N . ALA A 1 119 ? 4.882 -1.358 -12.827 1.00 95.94 119 ALA A N 1
ATOM 944 C CA . ALA A 1 119 ? 6.157 -1.881 -13.312 1.00 95.94 119 ALA A CA 1
ATOM 945 C C . ALA A 1 119 ? 6.021 -3.320 -13.839 1.00 95.94 119 ALA A C 1
ATOM 947 O O . ALA A 1 119 ? 6.518 -3.637 -14.915 1.00 95.94 119 ALA A O 1
ATOM 948 N N . LEU A 1 120 ? 5.298 -4.184 -13.116 1.00 94.44 120 LEU A N 1
ATOM 949 C CA . LEU A 1 120 ? 5.039 -5.570 -13.526 1.00 94.44 120 LEU A CA 1
ATOM 950 C C . LEU A 1 120 ? 4.178 -5.688 -14.787 1.00 94.44 120 LEU A C 1
ATOM 952 O O . LEU A 1 120 ? 4.316 -6.663 -15.520 1.00 94.44 120 LEU A O 1
ATOM 956 N N . LEU A 1 121 ? 3.269 -4.739 -15.014 1.00 95.19 121 LEU A N 1
ATOM 957 C CA . LEU A 1 121 ? 2.454 -4.670 -16.228 1.00 95.19 121 LEU A CA 1
ATOM 958 C C . LEU A 1 121 ? 3.186 -3.994 -17.395 1.00 95.19 121 LEU A C 1
ATOM 960 O O . LEU A 1 121 ? 2.604 -3.879 -18.468 1.00 95.19 121 LEU A O 1
ATOM 964 N N . GLN A 1 122 ? 4.441 -3.571 -17.193 1.00 96.19 122 GLN A N 1
ATOM 965 C CA . GLN A 1 122 ? 5.241 -2.846 -18.183 1.00 96.19 122 GLN A CA 1
ATOM 966 C C . GLN A 1 122 ? 4.519 -1.608 -18.720 1.00 96.19 122 GLN A C 1
ATOM 968 O O . GLN A 1 122 ? 4.610 -1.267 -19.898 1.00 96.19 122 GLN A O 1
ATOM 973 N N . GLU A 1 123 ? 3.792 -0.927 -17.839 1.00 96.81 123 GLU A N 1
ATOM 974 C CA . GLU A 1 123 ? 3.153 0.343 -18.159 1.00 96.81 123 GLU A CA 1
ATOM 975 C C . GLU A 1 123 ? 4.199 1.388 -18.560 1.00 96.81 123 GLU A C 1
ATOM 977 O O . GLU A 1 123 ? 5.400 1.220 -18.318 1.00 96.81 123 GLU A O 1
ATOM 982 N N . ASN A 1 124 ? 3.759 2.476 -19.192 1.00 96.44 124 ASN A N 1
ATOM 983 C CA . ASN A 1 124 ? 4.702 3.477 -19.677 1.00 96.44 124 ASN A CA 1
ATOM 984 C C . ASN A 1 124 ? 5.540 4.098 -18.539 1.00 96.44 124 ASN A C 1
ATOM 986 O O . ASN A 1 124 ? 5.108 4.219 -17.384 1.00 96.44 124 ASN A O 1
ATOM 990 N N . ASN A 1 125 ? 6.763 4.508 -18.880 1.00 97.50 125 ASN A N 1
ATOM 991 C CA . ASN A 1 125 ? 7.734 5.059 -17.935 1.00 97.50 125 ASN A CA 1
ATOM 992 C C . ASN A 1 125 ? 7.179 6.265 -17.179 1.00 97.50 125 ASN A C 1
ATOM 994 O O . ASN A 1 125 ? 7.449 6.422 -15.988 1.00 97.50 125 ASN A O 1
ATOM 998 N N . ARG A 1 126 ? 6.353 7.078 -17.846 1.00 97.69 126 ARG A N 1
ATOM 999 C CA . ARG A 1 126 ? 5.666 8.215 -17.235 1.00 97.69 126 ARG A CA 1
ATOM 1000 C C . ARG A 1 126 ? 4.804 7.798 -16.042 1.00 97.69 126 ARG A C 1
ATOM 1002 O O . ARG A 1 126 ? 4.912 8.404 -14.978 1.00 97.69 126 ARG A O 1
ATOM 1009 N N . ARG A 1 127 ? 3.958 6.774 -16.189 1.00 97.44 127 ARG A N 1
ATOM 1010 C CA . ARG A 1 127 ? 3.078 6.290 -15.110 1.00 97.44 127 ARG A CA 1
ATOM 1011 C C . ARG A 1 127 ? 3.879 5.716 -13.947 1.00 97.44 127 ARG A C 1
ATOM 1013 O O . ARG A 1 127 ? 3.552 6.008 -12.800 1.00 97.44 127 ARG A O 1
ATOM 1020 N N . VAL A 1 128 ? 4.942 4.961 -14.229 1.00 97.50 128 VAL A N 1
ATOM 1021 C CA . VAL A 1 128 ? 5.825 4.425 -13.178 1.00 97.50 128 VAL A CA 1
ATOM 1022 C C . VAL A 1 128 ? 6.546 5.557 -12.436 1.00 97.50 128 VAL A C 1
ATOM 1024 O O . VAL A 1 128 ? 6.551 5.566 -11.208 1.00 97.50 128 VAL A O 1
ATOM 1027 N N . TYR A 1 129 ? 7.081 6.551 -13.154 1.00 98.06 129 TYR A N 1
ATOM 1028 C CA . TYR A 1 129 ? 7.700 7.744 -12.565 1.00 98.06 129 TYR A CA 1
ATOM 1029 C C . TYR A 1 129 ? 6.749 8.476 -11.610 1.00 98.06 129 TYR A C 1
ATOM 1031 O O . TYR A 1 129 ? 7.118 8.727 -10.461 1.00 98.06 129 TYR A O 1
ATOM 1039 N N . PHE A 1 130 ? 5.521 8.765 -12.057 1.00 97.81 130 PHE A N 1
ATOM 1040 C CA . PHE A 1 130 ? 4.533 9.442 -11.215 1.00 97.81 130 PHE A CA 1
ATOM 1041 C C . PHE A 1 130 ? 4.169 8.613 -9.989 1.00 97.81 130 PHE A C 1
ATOM 1043 O O . PHE A 1 130 ? 4.159 9.162 -8.897 1.00 97.81 130 PHE A O 1
ATOM 1050 N N . ALA A 1 131 ? 3.967 7.299 -10.122 1.00 97.25 131 ALA A N 1
ATOM 1051 C CA . ALA A 1 131 ? 3.653 6.446 -8.977 1.00 97.25 131 ALA A CA 1
ATOM 1052 C C . ALA A 1 131 ? 4.772 6.429 -7.915 1.00 97.25 131 ALA A C 1
ATOM 1054 O O . ALA A 1 131 ? 4.490 6.447 -6.715 1.00 97.25 131 ALA A O 1
ATOM 1055 N N . ILE A 1 132 ? 6.046 6.436 -8.336 1.00 97.88 132 ILE A N 1
ATOM 1056 C CA . ILE A 1 132 ? 7.189 6.539 -7.411 1.00 97.88 132 ILE A CA 1
ATOM 1057 C C . ILE A 1 132 ? 7.199 7.908 -6.717 1.00 97.88 132 ILE A C 1
ATOM 1059 O O . ILE A 1 132 ? 7.349 7.968 -5.493 1.00 97.88 132 ILE A O 1
ATOM 1063 N N . GLY A 1 133 ? 7.038 8.992 -7.484 1.00 97.56 133 GLY A N 1
ATOM 1064 C CA . GLY A 1 133 ? 6.997 10.359 -6.955 1.00 97.56 133 GLY A CA 1
ATOM 1065 C C . GLY A 1 133 ? 5.873 10.541 -5.939 1.00 97.56 133 GLY A C 1
ATOM 1066 O O . GLY A 1 133 ? 6.112 10.980 -4.816 1.00 97.56 133 GLY A O 1
ATOM 1067 N N . ASP A 1 134 ? 4.682 10.063 -6.278 1.00 97.06 134 ASP A N 1
ATOM 1068 C CA . ASP A 1 134 ? 3.500 10.078 -5.429 1.00 97.06 134 ASP A CA 1
ATOM 1069 C C . ASP A 1 134 ? 3.726 9.368 -4.091 1.00 97.06 134 ASP A C 1
ATOM 1071 O O . ASP A 1 134 ? 3.317 9.883 -3.045 1.00 97.06 134 ASP A O 1
ATOM 1075 N N . ALA A 1 135 ? 4.355 8.186 -4.103 1.00 97.44 135 ALA A N 1
ATOM 1076 C CA . ALA A 1 135 ? 4.684 7.448 -2.885 1.00 97.44 135 ALA A CA 1
ATOM 1077 C C . ALA A 1 135 ? 5.697 8.221 -2.027 1.00 97.44 135 ALA A C 1
ATOM 1079 O O . ALA A 1 135 ? 5.512 8.353 -0.815 1.00 97.44 135 ALA A O 1
ATOM 1080 N N . ARG A 1 136 ? 6.736 8.776 -2.663 1.00 97.75 136 ARG A N 1
ATOM 1081 C CA . ARG A 1 136 ? 7.802 9.545 -2.008 1.00 97.75 136 ARG A CA 1
ATOM 1082 C C . ARG A 1 136 ? 7.269 10.803 -1.325 1.00 97.75 136 ARG A C 1
ATOM 1084 O O . ARG A 1 136 ? 7.542 11.021 -0.145 1.00 97.75 136 ARG A O 1
ATOM 109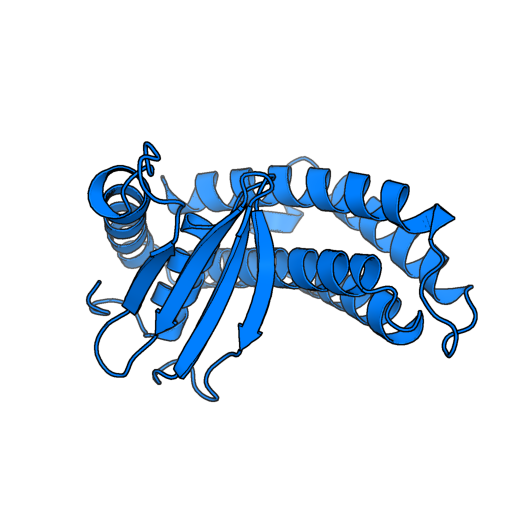1 N N . GLU A 1 137 ? 6.512 11.614 -2.057 1.00 97.31 137 GLU A N 1
ATOM 1092 C CA . GLU A 1 137 ? 5.949 12.875 -1.567 1.00 97.31 137 GLU A CA 1
ATOM 1093 C C . GLU A 1 137 ? 4.937 12.639 -0.448 1.00 97.31 137 GLU A C 1
ATOM 1095 O O . GLU A 1 137 ? 4.988 13.309 0.582 1.00 97.31 137 GLU A O 1
ATOM 1100 N N . SER A 1 138 ? 4.078 11.625 -0.602 1.00 96.88 138 SER A N 1
ATOM 1101 C CA . SER A 1 138 ? 3.103 11.269 0.437 1.00 96.88 138 SER A CA 1
ATOM 1102 C C . SER A 1 138 ? 3.796 10.808 1.718 1.00 96.88 138 SER A C 1
ATOM 1104 O O . SER A 1 138 ? 3.349 11.152 2.805 1.00 96.88 138 SER A O 1
ATOM 1106 N N . ALA A 1 139 ? 4.905 10.072 1.604 1.00 96.62 139 ALA A N 1
ATOM 1107 C CA . ALA A 1 139 ? 5.692 9.634 2.752 1.00 96.62 139 ALA A CA 1
ATOM 1108 C C . ALA A 1 139 ? 6.423 10.788 3.457 1.00 96.62 139 ALA A C 1
ATOM 1110 O O . ALA A 1 139 ? 6.529 10.794 4.682 1.00 96.62 139 ALA A O 1
ATOM 1111 N N . ALA A 1 140 ? 6.902 11.780 2.702 1.00 96.00 140 ALA A N 1
ATOM 1112 C CA . ALA A 1 140 ? 7.726 12.873 3.225 1.00 96.00 140 ALA A CA 1
ATOM 1113 C C . ALA A 1 140 ? 6.987 13.799 4.208 1.00 96.00 140 ALA A C 1
ATOM 1115 O O . ALA A 1 140 ? 7.623 14.517 4.977 1.00 96.00 140 ALA A O 1
ATOM 1116 N N . VAL A 1 141 ? 5.652 13.785 4.193 1.00 96.19 141 VAL A N 1
ATOM 1117 C CA . VAL A 1 141 ? 4.804 14.669 5.010 1.00 96.19 141 VAL A CA 1
ATOM 1118 C C . VAL A 1 141 ? 4.205 13.982 6.243 1.00 96.19 141 VAL A C 1
ATOM 1120 O O . VAL A 1 141 ? 3.346 14.561 6.909 1.00 96.19 141 VAL A O 1
ATOM 1123 N N . ILE A 1 142 ? 4.610 12.745 6.549 1.00 97.38 142 ILE A N 1
ATOM 1124 C CA . ILE A 1 142 ? 4.052 11.952 7.654 1.00 97.38 142 ILE A CA 1
ATOM 1125 C C . ILE A 1 142 ? 5.063 11.911 8.811 1.00 97.38 142 ILE A C 1
ATOM 1127 O O . ILE A 1 142 ? 6.094 11.257 8.671 1.00 97.38 142 ILE A O 1
ATOM 1131 N N . PRO A 1 143 ? 4.786 12.539 9.971 1.00 96.62 143 PRO A N 1
ATOM 1132 C CA . PRO A 1 143 ? 5.742 12.567 11.080 1.00 96.62 143 PRO A CA 1
ATOM 1133 C C . PRO A 1 143 ? 6.145 11.177 11.597 1.00 96.62 143 PRO A C 1
ATOM 1135 O O . PRO A 1 143 ? 7.336 10.888 11.597 1.00 96.62 143 PRO A O 1
ATOM 1138 N N . ILE A 1 144 ? 5.203 10.264 11.898 1.00 94.94 144 ILE A N 1
ATOM 1139 C CA . ILE A 1 144 ? 5.564 8.892 12.334 1.00 94.94 144 ILE A CA 1
ATOM 1140 C C . ILE A 1 144 ? 6.417 8.132 11.311 1.00 94.94 144 ILE A C 1
ATOM 1142 O O . ILE A 1 144 ? 7.140 7.215 11.681 1.00 94.94 144 ILE A O 1
ATOM 1146 N N . PHE A 1 145 ? 6.319 8.490 10.029 1.00 95.75 145 PHE A N 1
ATOM 1147 C CA . PHE A 1 145 ? 7.151 7.916 8.982 1.00 95.75 145 PHE A CA 1
ATOM 1148 C C . PHE A 1 145 ? 8.541 8.531 9.021 1.00 95.75 145 PHE A C 1
ATOM 1150 O O . PHE A 1 145 ? 9.522 7.805 9.045 1.00 95.75 145 PHE A O 1
ATOM 1157 N N . MET A 1 146 ? 8.632 9.861 9.018 1.00 97.12 146 MET A N 1
ATOM 1158 C CA . MET A 1 146 ? 9.897 10.590 8.907 1.00 97.12 146 MET A CA 1
ATOM 1159 C C . MET A 1 146 ? 10.760 10.515 10.168 1.00 97.12 146 MET A C 1
ATOM 1161 O O . MET A 1 146 ? 11.982 10.599 10.070 1.00 97.12 146 MET A O 1
ATOM 1165 N N . GLU A 1 147 ? 10.139 10.338 11.330 1.00 96.06 147 GLU A N 1
ATOM 1166 C CA . GLU A 1 147 ? 10.813 10.162 12.620 1.00 96.06 147 GLU A CA 1
ATOM 1167 C C . GLU A 1 147 ? 11.263 8.710 12.856 1.00 96.06 147 GLU A C 1
ATOM 1169 O O . GLU A 1 147 ? 12.075 8.454 13.744 1.00 96.06 147 GLU A O 1
ATOM 1174 N N . ALA A 1 148 ? 10.760 7.753 12.069 1.00 96.62 148 ALA A N 1
ATOM 1175 C CA . ALA A 1 148 ? 11.114 6.350 12.215 1.00 96.62 148 ALA A CA 1
ATOM 1176 C C . ALA A 1 148 ? 12.525 6.043 11.696 1.00 96.62 148 ALA A C 1
ATOM 1178 O O . ALA A 1 148 ? 12.994 6.571 10.681 1.00 96.62 148 ALA A O 1
ATOM 1179 N N . GLU A 1 149 ? 13.195 5.106 12.364 1.00 95.94 149 GLU A N 1
ATOM 1180 C CA . GLU A 1 149 ? 14.485 4.596 11.913 1.00 95.94 149 GLU A CA 1
ATOM 1181 C C . GLU A 1 149 ? 14.361 3.991 10.507 1.00 95.94 149 GLU A C 1
ATOM 1183 O O . GLU A 1 149 ? 13.478 3.180 10.234 1.00 95.94 149 GLU A O 1
ATOM 1188 N N . GLY A 1 150 ? 15.255 4.389 9.599 1.00 94.81 150 GLY A N 1
ATOM 1189 C CA . GLY A 1 150 ? 15.259 3.928 8.208 1.00 94.81 150 GLY A CA 1
ATOM 1190 C C . GLY A 1 150 ? 14.473 4.806 7.227 1.00 94.81 150 GLY A C 1
ATOM 1191 O O . GLY A 1 150 ? 14.625 4.620 6.018 1.00 94.81 150 GLY A O 1
ATOM 1192 N N . ALA A 1 151 ? 13.726 5.816 7.687 1.00 96.44 151 ALA A N 1
ATOM 1193 C CA . ALA A 1 151 ? 12.947 6.701 6.813 1.00 96.44 151 ALA A CA 1
ATOM 1194 C C . ALA A 1 151 ? 13.794 7.405 5.739 1.00 96.44 151 ALA A C 1
ATOM 1196 O O . ALA A 1 151 ? 13.401 7.493 4.574 1.00 96.44 151 ALA A O 1
ATOM 1197 N N . SER A 1 152 ? 15.000 7.851 6.104 1.00 96.75 152 SER A N 1
ATOM 1198 C CA . SER A 1 152 ? 15.949 8.485 5.180 1.00 96.75 152 SER A CA 1
ATOM 1199 C C . SER A 1 152 ? 16.407 7.538 4.066 1.00 96.75 152 SER A C 1
ATOM 1201 O O . SER A 1 152 ? 16.536 7.958 2.915 1.00 96.75 152 SER A O 1
ATOM 1203 N N . LEU A 1 153 ? 16.597 6.250 4.375 1.00 96.94 153 LEU A N 1
ATOM 1204 C CA . LEU A 1 153 ? 16.948 5.225 3.391 1.00 96.94 153 LEU A CA 1
ATOM 1205 C C . LEU A 1 153 ? 15.787 4.951 2.437 1.00 96.94 153 LEU A C 1
ATOM 1207 O O . LEU A 1 153 ? 16.011 4.817 1.234 1.00 96.94 153 LEU A O 1
ATOM 1211 N N . VAL A 1 154 ? 14.554 4.920 2.950 1.00 97.38 154 VAL A N 1
ATOM 1212 C CA . VAL A 1 154 ? 13.349 4.780 2.122 1.00 97.38 154 VAL A CA 1
ATOM 1213 C C . VAL A 1 154 ? 13.215 5.961 1.160 1.00 97.38 154 VAL A C 1
ATOM 1215 O O . VAL A 1 154 ? 13.080 5.756 -0.047 1.00 97.38 154 VAL A O 1
ATOM 1218 N N . GLN A 1 155 ? 13.330 7.192 1.666 1.00 97.75 155 GLN A N 1
ATOM 1219 C CA . GLN A 1 155 ? 13.280 8.410 0.850 1.00 97.75 155 GLN A CA 1
ATOM 1220 C C . GLN A 1 155 ? 14.380 8.430 -0.218 1.00 97.75 155 GLN A C 1
ATOM 1222 O O . GLN A 1 155 ? 14.113 8.741 -1.380 1.00 97.75 155 GLN A O 1
ATOM 1227 N N . LEU A 1 156 ? 15.605 8.034 0.141 1.00 97.69 156 LEU A N 1
ATOM 1228 C CA . LEU A 1 156 ? 16.721 7.929 -0.798 1.00 97.69 156 LEU A CA 1
ATOM 1229 C C . LEU A 1 156 ? 16.465 6.873 -1.881 1.00 97.69 156 LEU A C 1
ATOM 1231 O O . LEU A 1 156 ? 16.738 7.123 -3.055 1.00 97.69 156 LEU A O 1
ATOM 1235 N N . ALA A 1 157 ? 15.951 5.700 -1.505 1.00 97.88 157 ALA A N 1
ATOM 1236 C CA . ALA A 1 157 ? 15.648 4.624 -2.443 1.00 97.88 157 ALA A CA 1
ATOM 1237 C C . ALA A 1 157 ? 14.563 5.042 -3.446 1.00 97.88 157 ALA A C 1
ATOM 1239 O O . ALA A 1 157 ? 14.750 4.867 -4.652 1.00 97.88 157 ALA A O 1
ATOM 1240 N N . LEU A 1 158 ? 13.473 5.652 -2.968 1.00 97.88 158 LEU A N 1
ATOM 1241 C CA . LEU A 1 158 ? 12.412 6.177 -3.831 1.00 97.88 158 LEU A CA 1
ATOM 1242 C C . LEU A 1 158 ? 12.931 7.297 -4.739 1.00 97.88 158 LEU A C 1
ATOM 1244 O O . LEU A 1 158 ? 12.639 7.292 -5.931 1.00 97.88 158 LEU A O 1
ATOM 1248 N N . ASN A 1 159 ? 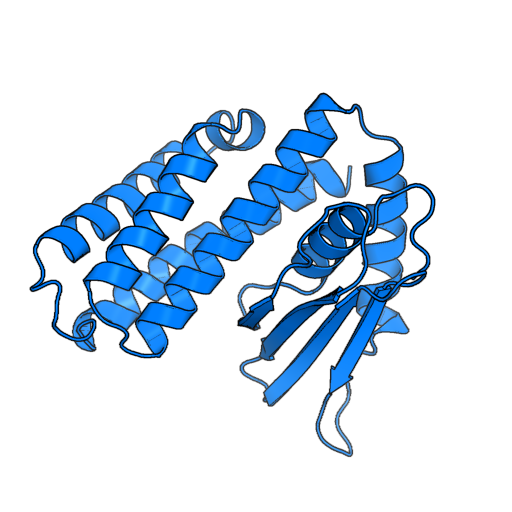13.763 8.204 -4.220 1.00 98.12 159 ASN A N 1
ATOM 1249 C CA . ASN A 1 159 ? 14.369 9.271 -5.018 1.00 98.12 159 ASN A CA 1
ATOM 1250 C C . ASN A 1 159 ? 15.248 8.722 -6.153 1.00 98.12 159 ASN A C 1
ATOM 1252 O O . ASN A 1 159 ? 15.113 9.143 -7.298 1.00 98.12 159 ASN A O 1
ATOM 1256 N N . LYS A 1 160 ? 16.106 7.733 -5.869 1.00 98.19 160 LYS A N 1
ATOM 1257 C CA . LYS A 1 160 ? 16.959 7.103 -6.891 1.00 98.19 160 LYS A CA 1
ATOM 1258 C C . LYS A 1 160 ? 16.144 6.425 -7.993 1.00 98.19 160 LYS A C 1
ATOM 1260 O O . LYS A 1 160 ? 16.502 6.521 -9.167 1.00 98.19 160 LYS A O 1
ATOM 1265 N N . TRP A 1 161 ? 15.048 5.754 -7.636 1.00 98.00 161 TRP A N 1
ATOM 1266 C CA . TRP A 1 161 ? 14.156 5.142 -8.623 1.00 98.00 161 TRP A CA 1
ATOM 1267 C C . TRP A 1 161 ? 13.376 6.172 -9.432 1.00 98.00 161 TRP A C 1
ATOM 1269 O O . TRP A 1 161 ? 13.231 6.000 -10.641 1.00 98.00 161 TRP A O 1
ATOM 1279 N N . MET A 1 162 ? 12.948 7.262 -8.799 1.00 97.00 162 MET A N 1
ATOM 1280 C CA . MET A 1 162 ? 12.307 8.384 -9.478 1.00 97.00 162 MET A CA 1
ATOM 1281 C C . MET A 1 162 ? 13.254 9.020 -10.505 1.00 97.00 162 MET A C 1
ATOM 1283 O O . MET A 1 162 ? 12.877 9.160 -11.664 1.00 97.00 162 MET A O 1
ATOM 1287 N N . GLU A 1 163 ? 14.502 9.318 -10.130 1.00 97.81 163 GLU A N 1
ATOM 1288 C CA . GLU A 1 163 ? 15.530 9.830 -11.053 1.00 97.81 163 GLU A CA 1
ATOM 1289 C C . GLU A 1 163 ? 15.834 8.847 -12.189 1.00 97.81 163 GLU A C 1
ATOM 1291 O O . GLU A 1 163 ? 16.027 9.253 -13.335 1.00 97.81 163 GLU A O 1
ATOM 1296 N N . THR A 1 164 ? 15.867 7.547 -11.883 1.00 97.25 164 THR A N 1
ATOM 1297 C CA . THR A 1 164 ? 16.072 6.500 -12.891 1.00 97.25 164 THR A CA 1
ATOM 1298 C C . THR A 1 164 ? 14.931 6.504 -13.905 1.00 97.25 164 THR A C 1
ATOM 1300 O O . THR A 1 164 ? 15.193 6.585 -15.102 1.00 97.25 164 THR A O 1
ATOM 1303 N N . ALA A 1 165 ? 13.678 6.479 -13.441 1.00 96.06 165 ALA A N 1
ATOM 1304 C CA . ALA A 1 165 ? 12.498 6.499 -14.302 1.00 96.06 165 ALA A CA 1
ATOM 1305 C C . ALA A 1 165 ? 12.386 7.803 -15.110 1.00 96.06 165 ALA A C 1
ATOM 1307 O O . ALA A 1 165 ? 11.991 7.772 -16.272 1.00 96.06 165 ALA A O 1
ATOM 1308 N N . GLN A 1 166 ? 12.798 8.937 -14.534 1.00 96.38 166 GLN A N 1
ATOM 1309 C CA . GLN A 1 166 ? 12.776 10.242 -15.199 1.00 96.38 166 GLN A CA 1
ATOM 1310 C C . GLN A 1 166 ? 13.665 10.295 -16.449 1.00 96.38 166 GLN A C 1
ATOM 1312 O O . GLN A 1 166 ? 13.322 10.992 -17.401 1.00 96.38 166 GLN A O 1
ATOM 1317 N N . ARG A 1 167 ? 14.801 9.581 -16.438 1.00 97.44 167 ARG A N 1
ATOM 1318 C CA . ARG A 1 167 ? 15.769 9.530 -17.550 1.00 97.44 167 ARG A CA 1
ATOM 1319 C C . ARG A 1 167 ? 15.342 8.603 -18.687 1.00 97.44 167 ARG A C 1
ATOM 1321 O O . ARG A 1 167 ? 15.980 8.610 -19.738 1.00 97.44 167 ARG A O 1
ATOM 1328 N N . LEU A 1 168 ? 14.327 7.773 -18.466 1.00 96.94 168 LEU A N 1
ATOM 1329 C CA . LEU A 1 168 ? 13.779 6.903 -19.499 1.00 96.94 168 LEU A CA 1
ATOM 1330 C C . LEU A 1 168 ? 12.894 7.708 -20.454 1.00 96.94 168 LEU A C 1
ATOM 1332 O O . LEU A 1 168 ? 12.399 8.780 -20.123 1.00 96.94 168 LEU A O 1
ATOM 1336 N N . ASP A 1 169 ? 12.670 7.165 -21.645 1.00 96.75 169 ASP A N 1
ATOM 1337 C CA . ASP A 1 169 ? 11.715 7.716 -22.606 1.00 96.75 169 ASP A CA 1
ATOM 1338 C C . ASP A 1 169 ? 10.281 7.511 -22.087 1.00 96.75 169 ASP A C 1
ATOM 1340 O O . ASP A 1 169 ? 9.834 6.373 -21.922 1.00 96.75 169 ASP A O 1
ATOM 1344 N N . HIS A 1 170 ? 9.577 8.605 -21.786 1.00 94.25 170 HIS A N 1
ATOM 1345 C CA . HIS A 1 170 ? 8.310 8.611 -21.037 1.00 94.25 170 HIS A CA 1
ATOM 1346 C C . HIS A 1 170 ? 7.181 7.833 -21.711 1.00 94.25 170 HIS A C 1
ATOM 1348 O O . HIS A 1 170 ? 6.340 7.269 -21.008 1.00 94.25 170 HIS A O 1
ATOM 1354 N N . GLU A 1 171 ? 7.193 7.767 -23.041 1.00 94.75 171 GLU A N 1
ATOM 1355 C CA . GLU A 1 171 ? 6.154 7.104 -23.836 1.00 94.75 171 GLU A CA 1
ATOM 1356 C C . 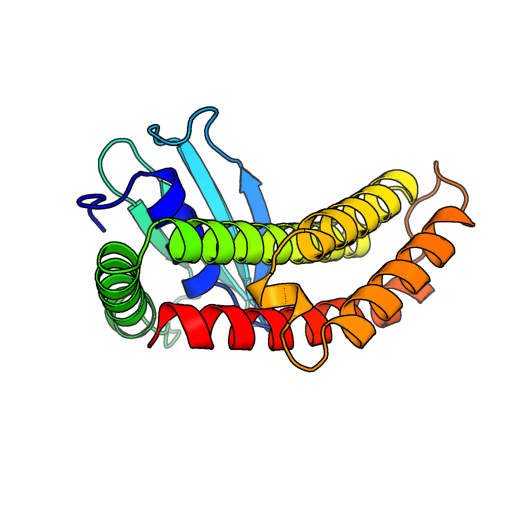GLU A 1 171 ? 6.443 5.614 -24.067 1.00 94.75 171 GLU A C 1
ATOM 1358 O O . GLU A 1 171 ? 5.571 4.872 -24.517 1.00 94.75 171 GLU A O 1
ATOM 1363 N N . LYS A 1 172 ? 7.650 5.141 -23.729 1.00 97.06 172 LYS A N 1
ATOM 1364 C CA . LYS A 1 172 ? 7.994 3.716 -23.801 1.00 97.06 172 LYS A CA 1
ATOM 1365 C C . LYS A 1 172 ? 7.572 2.973 -22.541 1.00 97.06 172 LYS A C 1
ATOM 1367 O O . LYS A 1 172 ? 7.504 3.542 -21.452 1.00 97.06 172 LYS A O 1
ATOM 1372 N N . ASN A 1 173 ? 7.348 1.673 -22.702 1.00 97.81 173 ASN A N 1
ATOM 1373 C CA . ASN A 1 173 ? 7.093 0.748 -21.603 1.00 97.81 173 ASN A CA 1
ATOM 1374 C C . ASN A 1 173 ? 8.277 0.686 -20.631 1.00 97.81 173 ASN A C 1
ATOM 1376 O O . ASN A 1 173 ? 9.436 0.885 -21.021 1.00 97.81 173 ASN A O 1
ATOM 1380 N N . PHE A 1 174 ? 7.977 0.381 -19.369 1.00 97.81 174 PHE A N 1
ATOM 1381 C CA . PHE A 1 174 ? 8.994 0.216 -18.341 1.00 97.81 174 PHE A CA 1
ATOM 1382 C C . PHE A 1 174 ? 9.943 -0.953 -18.667 1.00 97.81 174 PHE A C 1
ATOM 1384 O O . PHE A 1 174 ? 9.463 -2.062 -18.920 1.00 97.81 174 PHE A O 1
ATOM 1391 N N . PRO A 1 175 ? 11.277 -0.748 -18.678 1.00 97.50 175 PRO A N 1
ATOM 1392 C CA . PRO A 1 175 ? 12.221 -1.769 -19.124 1.00 97.50 175 PRO A CA 1
ATOM 1393 C C . PRO A 1 175 ? 12.215 -3.021 -18.241 1.00 97.50 175 PRO A C 1
ATOM 1395 O O . PRO A 1 175 ? 12.430 -2.942 -17.029 1.00 97.50 175 PRO A O 1
ATOM 1398 N N . GLU A 1 176 ? 12.061 -4.194 -18.860 1.00 97.06 176 GLU A N 1
ATOM 1399 C CA . GLU A 1 176 ? 12.014 -5.487 -18.162 1.00 97.06 176 GLU A CA 1
ATOM 1400 C C . GLU A 1 176 ? 13.233 -5.744 -17.274 1.00 97.06 176 GLU A C 1
ATOM 1402 O O . GLU A 1 176 ? 13.112 -6.250 -16.159 1.00 97.06 176 GLU A O 1
ATOM 1407 N N . ASN A 1 177 ? 14.415 -5.340 -17.738 1.00 97.50 177 ASN A N 1
ATOM 1408 C CA . ASN A 1 177 ? 15.670 -5.518 -17.015 1.00 97.50 177 ASN A CA 1
ATOM 1409 C C . ASN A 1 177 ? 15.753 -4.685 -15.722 1.00 97.50 177 ASN A C 1
ATOM 1411 O O . ASN A 1 177 ? 16.570 -4.997 -14.856 1.00 97.50 177 ASN A O 1
ATOM 1415 N N . LEU A 1 178 ? 14.926 -3.643 -15.569 1.00 97.69 178 LEU A N 1
ATOM 1416 C CA . LEU A 1 178 ? 14.878 -2.805 -14.366 1.00 97.69 178 LEU A CA 1
ATOM 1417 C C . LEU A 1 178 ? 13.830 -3.276 -13.348 1.00 97.69 178 LEU A C 1
ATOM 1419 O O . LEU A 1 178 ? 13.962 -2.970 -12.159 1.00 97.69 178 LEU A O 1
ATOM 1423 N N . ILE A 1 179 ? 12.829 -4.054 -13.779 1.00 97.25 179 ILE A N 1
ATOM 1424 C CA . ILE A 1 179 ? 11.730 -4.534 -12.926 1.00 97.25 179 ILE A CA 1
ATOM 1425 C C . ILE A 1 179 ? 12.246 -5.254 -11.666 1.00 97.25 179 ILE A C 1
ATOM 1427 O O . ILE A 1 179 ? 11.823 -4.874 -10.571 1.00 97.25 179 ILE A O 1
ATOM 1431 N N . PRO A 1 180 ? 13.177 -6.232 -11.736 1.00 97.44 180 PRO A N 1
ATOM 1432 C CA . PRO A 1 180 ? 13.620 -6.952 -10.540 1.00 97.44 180 PRO A CA 1
ATOM 1433 C C . PRO A 1 180 ? 14.266 -6.037 -9.493 1.00 97.44 180 PRO A C 1
ATOM 1435 O O . PRO A 1 180 ? 14.056 -6.220 -8.293 1.00 97.44 180 PRO A O 1
ATOM 1438 N N . GLY A 1 181 ? 15.029 -5.035 -9.942 1.00 97.81 181 GLY A N 1
ATOM 1439 C CA . GLY A 1 181 ? 15.667 -4.059 -9.062 1.00 97.81 181 GLY A CA 1
ATOM 1440 C C . GLY A 1 181 ? 14.639 -3.199 -8.328 1.00 97.81 181 GLY A C 1
ATOM 1441 O O . GLY A 1 181 ? 14.718 -3.060 -7.104 1.00 97.81 181 GLY A O 1
ATOM 1442 N N . LEU A 1 182 ? 13.654 -2.674 -9.064 1.00 97.62 182 LEU A N 1
ATOM 1443 C CA . LEU A 1 182 ? 12.602 -1.830 -8.500 1.00 97.62 182 LEU A CA 1
ATOM 1444 C C . LEU A 1 182 ? 11.764 -2.622 -7.497 1.00 97.62 182 LEU A C 1
ATOM 1446 O O . LEU A 1 182 ? 11.621 -2.208 -6.347 1.00 97.62 182 LEU A O 1
ATOM 1450 N N . LEU A 1 183 ? 11.287 -3.807 -7.889 1.00 96.44 183 LEU A N 1
ATOM 1451 C CA . LEU A 1 183 ? 10.469 -4.658 -7.023 1.00 96.44 183 LEU A CA 1
ATOM 1452 C C . LEU A 1 183 ? 11.205 -5.081 -5.754 1.00 96.44 183 LEU A C 1
ATOM 1454 O O . LEU A 1 183 ? 10.592 -5.129 -4.686 1.00 96.44 183 LEU A O 1
ATOM 1458 N N . LYS A 1 184 ? 12.515 -5.342 -5.834 1.00 96.69 184 LYS A N 1
ATOM 1459 C CA . LYS A 1 184 ? 13.327 -5.644 -4.652 1.00 96.69 184 LYS A CA 1
ATOM 1460 C C . LYS A 1 184 ? 13.297 -4.487 -3.653 1.00 96.69 184 LYS A C 1
ATOM 1462 O O . LYS A 1 184 ? 13.055 -4.728 -2.471 1.00 96.69 184 LYS A O 1
ATOM 1467 N N . ASN A 1 185 ? 13.516 -3.249 -4.102 1.00 97.31 185 ASN A N 1
ATOM 1468 C CA . ASN A 1 185 ? 13.478 -2.094 -3.202 1.00 97.31 185 ASN A CA 1
ATOM 1469 C C . ASN A 1 185 ? 12.063 -1.806 -2.692 1.00 97.31 185 ASN A C 1
ATOM 1471 O O . ASN A 1 185 ? 11.900 -1.631 -1.488 1.00 97.31 185 ASN A O 1
ATOM 1475 N N . LEU A 1 186 ? 11.041 -1.845 -3.551 1.00 97.19 186 LEU A N 1
ATOM 1476 C CA . LEU A 1 186 ? 9.651 -1.650 -3.123 1.00 97.19 186 LEU A CA 1
ATOM 1477 C C . LEU A 1 186 ? 9.217 -2.698 -2.092 1.00 97.19 186 LEU A C 1
ATOM 1479 O O . LEU A 1 186 ? 8.567 -2.349 -1.115 1.00 97.19 186 LEU A O 1
ATOM 1483 N N . THR A 1 187 ? 9.632 -3.959 -2.242 1.00 95.88 187 THR A N 1
ATOM 1484 C CA . THR A 1 187 ? 9.324 -5.026 -1.271 1.00 95.88 187 THR A CA 1
ATOM 1485 C C . THR A 1 187 ? 9.999 -4.783 0.081 1.00 95.88 187 THR A C 1
ATOM 1487 O O . THR A 1 187 ? 9.391 -5.020 1.124 1.00 95.88 187 THR A O 1
ATOM 1490 N N . GLN A 1 188 ? 11.248 -4.304 0.084 1.00 96.94 188 GLN A N 1
ATOM 1491 C CA . GLN A 1 188 ? 11.959 -3.949 1.319 1.00 96.94 188 GLN A CA 1
ATOM 1492 C C . GLN A 1 188 ? 11.284 -2.773 2.032 1.00 96.94 188 GLN A C 1
ATOM 1494 O O . GLN A 1 188 ? 11.043 -2.851 3.235 1.00 96.94 188 GLN A O 1
ATOM 1499 N N . ILE A 1 189 ? 10.923 -1.730 1.280 1.00 97.81 189 ILE A N 1
ATOM 1500 C CA . ILE A 1 189 ? 10.201 -0.567 1.808 1.00 97.81 189 ILE A CA 1
ATOM 1501 C C . ILE A 1 189 ? 8.831 -0.992 2.340 1.00 97.81 189 ILE A C 1
ATOM 1503 O O . ILE A 1 189 ? 8.466 -0.616 3.447 1.00 97.81 189 ILE A O 1
ATOM 1507 N N . LYS A 1 190 ? 8.092 -1.813 1.585 1.00 97.19 190 LYS A N 1
ATOM 1508 C CA . LYS A 1 190 ? 6.786 -2.340 1.988 1.00 97.19 190 LYS A CA 1
ATOM 1509 C C . LYS A 1 190 ? 6.882 -3.106 3.300 1.00 97.19 190 LYS A C 1
ATOM 1511 O O . LYS A 1 190 ? 6.080 -2.855 4.184 1.00 97.19 190 LYS A O 1
ATOM 1516 N N . ARG A 1 191 ? 7.865 -4.001 3.454 1.00 97.25 191 ARG A N 1
ATOM 1517 C CA . ARG A 1 191 ? 8.077 -4.723 4.719 1.00 97.25 191 ARG A CA 1
ATOM 1518 C C . ARG A 1 191 ? 8.263 -3.753 5.885 1.00 97.25 191 ARG A C 1
ATOM 1520 O O . ARG A 1 191 ? 7.517 -3.825 6.850 1.00 97.25 191 ARG A O 1
ATOM 1527 N N . TRP A 1 192 ? 9.206 -2.824 5.744 1.00 97.81 192 TRP A N 1
ATOM 1528 C CA . TRP A 1 192 ? 9.491 -1.819 6.766 1.00 97.81 192 TRP A CA 1
ATOM 1529 C C . TRP A 1 192 ? 8.254 -0.977 7.112 1.00 97.81 192 TRP A C 1
ATOM 1531 O O . TRP A 1 192 ? 7.969 -0.744 8.282 1.00 97.81 192 TRP A O 1
ATOM 1541 N N . LEU A 1 193 ? 7.478 -0.574 6.104 1.00 97.56 193 LEU A N 1
ATOM 1542 C CA . LEU A 1 193 ? 6.271 0.225 6.289 1.00 97.56 193 LEU A CA 1
ATOM 1543 C C . LEU A 1 193 ? 5.147 -0.566 6.967 1.00 97.56 193 LEU A C 1
ATOM 1545 O O . LEU A 1 193 ? 4.458 -0.023 7.826 1.00 97.56 193 LEU A O 1
ATOM 1549 N N . LEU A 1 194 ? 4.971 -1.842 6.612 1.00 97.25 194 LEU A N 1
ATOM 1550 C CA . LEU A 1 194 ? 3.990 -2.712 7.260 1.00 97.25 194 LEU A CA 1
ATOM 1551 C C . LEU A 1 194 ? 4.298 -2.867 8.756 1.00 97.25 194 LEU A C 1
ATOM 1553 O O . LEU A 1 194 ? 3.387 -2.750 9.582 1.00 97.25 194 LEU A O 1
ATOM 1557 N N . ASP A 1 195 ? 5.573 -3.069 9.098 1.00 97.12 195 ASP A N 1
ATOM 1558 C CA . ASP A 1 195 ? 6.041 -3.173 10.483 1.00 97.12 195 ASP A CA 1
ATOM 1559 C C . ASP A 1 195 ? 5.847 -1.844 11.228 1.00 97.12 195 ASP A C 1
ATOM 1561 O O . ASP A 1 195 ? 5.342 -1.826 12.355 1.00 97.12 195 ASP A O 1
ATOM 1565 N N . LEU A 1 196 ? 6.169 -0.720 10.577 1.00 97.44 196 LEU A N 1
ATOM 1566 C CA . LEU A 1 196 ? 5.965 0.617 11.128 1.00 97.44 196 LEU A CA 1
ATOM 1567 C C . LEU A 1 196 ? 4.489 0.860 11.458 1.00 97.44 196 LEU A C 1
ATOM 1569 O O . LEU A 1 196 ? 4.173 1.172 12.605 1.00 97.44 196 LEU A O 1
ATOM 1573 N N . ILE A 1 197 ? 3.583 0.677 10.493 1.00 97.44 197 ILE A N 1
ATOM 1574 C CA . ILE A 1 197 ? 2.138 0.879 10.688 1.00 97.44 197 ILE A CA 1
ATOM 1575 C C . ILE A 1 197 ? 1.629 -0.024 11.815 1.00 97.44 197 ILE A C 1
ATOM 1577 O O . ILE A 1 197 ? 0.968 0.464 12.733 1.00 97.44 197 ILE A O 1
ATOM 1581 N N . SER A 1 198 ? 1.997 -1.309 11.799 1.00 96.25 198 SER A N 1
ATOM 1582 C CA . SER A 1 198 ? 1.602 -2.275 12.832 1.00 96.25 198 SER A CA 1
ATOM 1583 C C . SER A 1 198 ? 2.089 -1.850 14.223 1.00 96.25 198 SER A C 1
ATOM 1585 O O . SER A 1 198 ? 1.341 -1.944 15.191 1.00 96.25 198 SER A O 1
ATOM 1587 N N . SER A 1 199 ? 3.290 -1.275 14.340 1.00 96.12 199 SER A N 1
ATOM 1588 C CA . SER A 1 199 ? 3.829 -0.800 15.624 1.00 96.12 199 SER A CA 1
ATOM 1589 C C . SER A 1 199 ? 3.035 0.351 16.256 1.00 96.12 199 SER A C 1
ATOM 1591 O O . SER A 1 199 ? 3.089 0.519 17.475 1.00 96.12 199 SER A O 1
ATOM 1593 N N . PHE A 1 200 ? 2.297 1.125 15.454 1.00 95.44 200 PHE A N 1
ATOM 1594 C CA . PHE A 1 200 ? 1.401 2.183 15.929 1.00 95.44 200 PHE A CA 1
ATOM 1595 C C . PHE A 1 200 ? -0.052 1.726 16.020 1.00 95.44 200 PHE A C 1
ATOM 1597 O O . PHE A 1 200 ? -0.803 2.286 16.815 1.00 95.44 200 PHE A O 1
ATOM 1604 N N . LEU A 1 201 ? -0.459 0.747 15.212 1.00 93.81 201 LEU A N 1
ATOM 1605 C CA . LEU A 1 201 ? -1.833 0.265 15.120 1.00 93.81 201 LEU A CA 1
ATOM 1606 C C . LEU A 1 201 ? -2.151 -0.822 16.160 1.00 93.81 201 LEU A C 1
ATOM 1608 O O . LEU A 1 201 ? -3.243 -0.824 16.725 1.00 93.81 201 LEU A O 1
ATOM 1612 N N . ASP A 1 202 ? -1.198 -1.714 16.434 1.00 92.44 202 ASP A N 1
ATOM 1613 C CA . ASP A 1 202 ? -1.395 -2.894 17.287 1.00 92.44 202 ASP A CA 1
ATOM 1614 C C . ASP A 1 202 ? -1.061 -2.648 18.770 1.00 92.44 202 ASP A C 1
ATOM 1616 O O . ASP A 1 202 ? -1.447 -3.456 19.620 1.00 92.44 202 ASP A O 1
ATOM 1620 N N . LYS A 1 203 ? -0.377 -1.535 19.074 1.00 79.19 203 LYS A N 1
ATOM 1621 C CA . LYS A 1 203 ? -0.199 -0.997 20.434 1.00 79.19 203 LYS A CA 1
ATOM 1622 C C . LYS A 1 203 ? -1.428 -0.223 20.882 1.00 79.19 203 LYS A C 1
ATOM 1624 O O . LYS A 1 203 ? -1.736 -0.285 22.085 1.00 79.19 203 LYS A O 1
#

Solvent-accessible surface area (backbone atoms only — not comparable to full-atom values): 10867 Å² total; per-residue (Å²): 84,70,40,82,95,46,46,46,42,56,53,45,51,51,45,49,59,64,73,53,50,88,64,43,43,51,79,44,80,45,76,34,96,45,58,83,37,36,59,25,35,38,32,32,39,34,88,84,72,32,36,42,38,40,37,29,42,85,69,37,42,48,76,47,76,48,65,62,88,95,56,90,61,83,42,58,74,75,64,44,44,59,52,43,54,51,38,51,54,44,47,69,74,46,56,68,75,55,48,53,44,50,54,49,49,49,50,28,52,52,30,46,35,48,27,50,40,36,44,74,68,36,38,35,19,47,60,38,25,49,31,36,46,52,24,43,57,53,41,71,76,27,64,79,47,61,73,35,91,62,32,68,57,48,50,50,52,38,48,52,51,28,56,54,35,64,73,44,64,47,86,39,56,36,59,72,88,50,40,66,62,51,46,52,51,51,47,54,47,46,48,55,49,53,53,53,48,43,64,70,40,74,105

Foldseek 3Di:
DFAPPHALQLLLLLLLLLPDDLQKFWQDWDDDPDRNAWDTKTWIAGPQRKIWIWGRHNGDIDIDIDDDPPDPPPDCVNRRVVSSVLLSVLLVPDDPLLNVLLSLLSVLLVLLSVLLNQLVVQHFLQSNLVSLVVSLVSQVPRCLLCVDPCSVVLNVLSVVVNVVSVPDDRGGGRDPVCSVVSSVSSSVVSNVSSVSSCVSRND

Secondary structure (DSSP, 8-state):
-B-TTS-HHHHHHHHHHHH--TTEEEEEEE--SSTTSS--EEEEEETTS-EEEEEE-SSBEEEEEE--TT-----IIIIIHHHHHHHHHHHHTS-HHHHHHHHHHHHHHHHHHHHHHHHHTT-BHHHHHHHHHHHHHHHHT-HHHHTSTTHHHHHHHHHHHHHHHHTS-TTSBPPGGGHHHHHHHHHHHHHHHHHHHHHHH--

Mean predicted aligned error: 4.02 Å

pLDDT: mean 93.34, std 7.09, range [58.25, 98.19]

Sequence (203 aa):
EQYDPLKPRELFELAYHTCNSITMRSILIKLSTGEDKGGSKAVFYSSTKKFTSIISQDNVLTITKYFTDGGTGDKVIDDIQPILTKRKENFANKDQKIKEQILKSILVERKLDECANLALLQENNRRVYFAIGDARESAAVIPIFMEAEGASLVQLALNKWMETAQRLDHEKNFPENLIPGLLKNLTQIKRWLLDLISSFLDK

Nearest PDB structures (foldseek):
  9iya-assembly1_A  TM=6.203E-01  e=3.414E-01  Homo sapiens
  5l7i-assembly1_A  TM=6.015E-01  e=3.243E-01  Homo sapiens
  5uvi-assembly1_A  TM=5.288E-01  e=7.769E-01  Homo sapiens
  6jzh-assembly1_A  TM=4.660E-01  e=4.414E-01  Homo sapiens
  6rz8-assembly1_A  TM=3.953E-01  e=1.768E+00  Homo sapiens

Organism: NCBI:txid412755

InterPro domains:
  IPR061128 Putative selenocysteine system protein, Asgard archaea-like [NF045535] (5-198)